Protein AF-E4WYV4-F1 (afdb_monomer)

InterPro domains:
  IPR000218 Large ribosomal subunit protein uL14 [PF00238] (76-173)
  IPR000218 Large ribosomal subunit protein uL14 [SM01374] (72-204)
  IPR036853 Large ribosomal subunit protein uL14 superfamily [G3DSA:2.40.150.20] (72-186)
  IPR036853 Large ribosomal subunit protein uL14 superfamily [SSF50193] (75-178)

Nearest PDB structures (foldseek):
  8qu1-assembly1_L  TM=8.998E-01  e=1.371E-09  Homo sapiens
  7nsj-assembly1_BO  TM=8.756E-01  e=1.286E-09  Sus scrofa
  4ce4-assembly1_O  TM=8.298E-01  e=3.808E-09  Sus scrofa domesticus
  8eaq-assembly1_C  TM=3.337E-01  e=7.024E-01  Rattus norvegicus

Sequence (204 aa):
MLRSVGAGAVRCSFPVRMMSTSPTATYYKLDNFGRPLNQIPEWIDEGVALPFPGAQTTIRSQKFKKQFRKNSVVRTSGLNIVDNSKYSANQQETEPRFVSSYRKQRRYNNGTVGDLVLVSVGAEFKRGLVIGMSKHHKTFRPYFDKNNVVLLNDDGSPAGTRILAPVPSWFKDPKEIKRIEAQGQICNMDVQMNKLIAITGTFI

Secondary structure (DSSP, 8-state):
---------------------------PPB-TTS-BSS--S--TTTT---SSTT----TTT---------SSB-TT-B-EE-B-SHHHHHTTTS--EEEEE--TT-SS--B-TT-EEEEEETTEEEEEEE---SS--STT----SS-EEEEE-TTSSBSSS-B-SPPPGGGG-HHHHHHHHHHHHHTT----HHHHHHTB----

Mean predicted aligned error: 15.55 Å

Radius of gyration: 32.83 Å; Cα contacts (8 Å, |Δi|>4): 314; chains: 1; bounding box: 48×117×71 Å

Structure (mmCIF, N/CA/C/O backbone):
data_AF-E4WYV4-F1
#
_entry.id   AF-E4WYV4-F1
#
loop_
_atom_site.group_PDB
_atom_site.id
_atom_site.type_symbol
_atom_site.label_atom_id
_atom_site.label_alt_id
_atom_site.label_comp_id
_atom_site.label_asym_id
_atom_site.label_entity_id
_atom_site.label_seq_id
_atom_site.pdbx_PDB_ins_code
_atom_site.Cartn_x
_atom_site.Cartn_y
_atom_site.Cartn_z
_atom_site.occupancy
_atom_site.B_iso_or_equiv
_atom_site.auth_seq_id
_atom_site.auth_comp_id
_atom_site.auth_asym_id
_atom_site.auth_atom_id
_atom_site.pdbx_PDB_model_num
ATOM 1 N N . MET A 1 1 ? 16.503 96.180 -43.434 1.00 37.88 1 MET A N 1
ATOM 2 C CA . MET A 1 1 ? 15.660 96.372 -44.635 1.00 37.88 1 MET A CA 1
ATOM 3 C C . MET A 1 1 ? 15.311 95.008 -45.204 1.00 37.88 1 MET A C 1
ATOM 5 O O . MET A 1 1 ? 16.202 94.181 -45.330 1.00 37.88 1 MET A O 1
ATOM 9 N N . LEU A 1 2 ? 14.024 94.772 -45.470 1.00 40.03 2 LEU A N 1
ATOM 10 C CA . LEU A 1 2 ? 13.500 93.557 -46.096 1.00 40.03 2 LEU A CA 1
ATOM 11 C C . LEU A 1 2 ? 14.149 93.276 -47.460 1.00 40.03 2 LEU A C 1
ATOM 13 O O . LEU A 1 2 ? 14.366 94.211 -48.228 1.00 40.03 2 LEU A O 1
ATOM 17 N N . ARG A 1 3 ? 14.265 91.987 -47.807 1.00 31.67 3 ARG A N 1
ATOM 18 C CA . ARG A 1 3 ? 13.676 91.424 -49.037 1.00 31.67 3 ARG A CA 1
ATOM 19 C C . ARG A 1 3 ? 13.573 89.899 -48.938 1.00 31.67 3 ARG A C 1
ATOM 21 O O . ARG A 1 3 ? 14.569 89.205 -48.792 1.00 31.67 3 ARG A O 1
ATOM 28 N N . SER A 1 4 ? 12.339 89.414 -49.030 1.00 39.62 4 SER A N 1
ATOM 29 C CA . SER A 1 4 ? 11.968 88.035 -49.339 1.00 39.62 4 SER A CA 1
ATOM 30 C C . SER A 1 4 ? 11.760 87.882 -50.846 1.00 39.62 4 SER A C 1
ATOM 32 O O . SER A 1 4 ? 11.038 88.699 -51.411 1.00 39.62 4 SER A O 1
ATOM 34 N N . VAL A 1 5 ? 12.294 86.819 -51.450 1.00 39.91 5 VAL A N 1
ATOM 35 C CA . VAL A 1 5 ? 11.784 86.070 -52.624 1.00 39.91 5 VAL A CA 1
ATOM 36 C C . VAL A 1 5 ? 12.610 84.768 -52.623 1.00 39.91 5 VAL A C 1
ATOM 38 O O . VAL A 1 5 ? 13.812 84.855 -52.425 1.00 39.91 5 VAL A O 1
ATOM 41 N N . GLY A 1 6 ? 12.158 83.529 -52.781 1.00 33.38 6 GLY A N 1
ATOM 42 C CA . GLY A 1 6 ? 10.881 82.909 -53.095 1.00 33.38 6 GLY A CA 1
ATOM 43 C C . GLY A 1 6 ? 11.186 81.485 -53.603 1.00 33.38 6 GLY A C 1
ATOM 44 O O . GLY A 1 6 ? 12.109 81.305 -54.384 1.00 33.38 6 GLY A O 1
ATOM 45 N N . ALA A 1 7 ? 10.422 80.508 -53.108 1.00 40.97 7 ALA A N 1
ATOM 46 C CA . ALA A 1 7 ? 10.073 79.204 -53.691 1.00 40.97 7 ALA A CA 1
ATOM 47 C C . ALA A 1 7 ? 11.145 78.310 -54.367 1.00 40.97 7 ALA A C 1
ATOM 49 O O . ALA A 1 7 ? 11.539 78.507 -55.511 1.00 40.97 7 ALA A O 1
ATOM 50 N N . GLY A 1 8 ? 11.426 77.176 -53.715 1.00 34.00 8 GLY A N 1
ATOM 51 C CA . GLY A 1 8 ? 11.942 75.954 -54.337 1.00 34.00 8 GLY A CA 1
ATOM 52 C C . GLY A 1 8 ? 11.541 74.742 -53.497 1.00 34.00 8 GLY A C 1
ATOM 53 O O . GLY A 1 8 ? 12.250 74.357 -52.574 1.00 34.00 8 GLY A O 1
ATOM 54 N N . ALA A 1 9 ? 10.354 74.191 -53.755 1.00 41.16 9 ALA A N 1
ATOM 55 C CA . ALA A 1 9 ? 9.804 73.052 -53.028 1.00 41.16 9 ALA A CA 1
ATOM 56 C C . ALA A 1 9 ? 10.594 71.767 -53.331 1.00 41.16 9 ALA A C 1
ATOM 58 O O . ALA A 1 9 ? 10.430 71.168 -54.393 1.00 41.16 9 ALA A O 1
ATOM 59 N N . VAL A 1 10 ? 11.408 71.301 -52.382 1.00 37.72 10 VAL A N 1
ATOM 60 C CA . VAL A 1 10 ? 11.972 69.948 -52.439 1.00 37.72 10 VAL A CA 1
ATOM 61 C C . VAL A 1 10 ? 10.895 68.982 -51.954 1.00 37.72 10 VAL A C 1
ATOM 63 O O . VAL A 1 10 ? 10.700 68.784 -50.757 1.00 37.72 10 VAL A O 1
ATOM 66 N N . ARG A 1 11 ? 10.146 68.399 -52.896 1.00 35.81 11 ARG A N 1
ATOM 67 C CA . ARG A 1 11 ? 9.315 67.224 -52.622 1.00 35.81 11 ARG A CA 1
ATOM 68 C C . ARG A 1 11 ? 10.245 66.043 -52.354 1.00 35.81 11 ARG A C 1
ATOM 70 O O . ARG A 1 11 ? 10.734 65.415 -53.287 1.00 35.81 11 ARG A O 1
ATOM 77 N N . CYS A 1 12 ? 10.472 65.717 -51.088 1.00 35.03 12 CYS A N 1
ATOM 78 C CA . CYS A 1 12 ? 10.982 64.409 -50.699 1.00 35.03 12 CYS A CA 1
ATOM 79 C C . CYS A 1 12 ? 9.859 63.385 -50.926 1.00 35.03 12 CYS A C 1
ATOM 81 O O . CYS A 1 12 ? 9.038 63.121 -50.052 1.00 35.03 12 CYS A O 1
ATOM 83 N N . SER A 1 13 ? 9.781 62.830 -52.136 1.00 38.38 13 SER A N 1
ATOM 84 C CA . SER A 1 13 ? 9.031 61.601 -52.374 1.00 38.38 13 SER A CA 1
ATOM 85 C C . SER A 1 13 ? 9.759 60.472 -51.650 1.00 38.38 13 SER A C 1
ATOM 87 O O . SER A 1 13 ? 10.820 60.043 -52.100 1.00 38.38 13 SER A O 1
ATOM 89 N N . PHE A 1 14 ? 9.224 60.009 -50.522 1.00 34.28 14 PHE A N 1
ATOM 90 C CA . PHE A 1 14 ? 9.657 58.747 -49.930 1.00 34.28 14 PHE A CA 1
ATOM 91 C C . PHE A 1 14 ? 9.328 57.623 -50.922 1.00 34.28 14 PHE A C 1
ATOM 93 O O . PHE A 1 14 ? 8.144 57.403 -51.193 1.00 34.28 14 PHE A O 1
ATOM 100 N N . PRO A 1 15 ? 10.313 56.900 -51.487 1.00 40.81 15 PRO A N 1
ATOM 101 C CA . PRO A 1 15 ? 9.996 55.666 -52.176 1.00 40.81 15 PRO A CA 1
ATOM 102 C C . PRO A 1 15 ? 9.506 54.669 -51.124 1.00 40.81 15 PRO A C 1
ATOM 104 O O . PRO A 1 15 ? 10.249 54.272 -50.226 1.00 40.81 15 PRO A O 1
ATOM 107 N N . VAL A 1 16 ? 8.240 54.268 -51.235 1.00 49.69 16 VAL A N 1
ATOM 108 C CA . VAL A 1 16 ? 7.717 53.075 -50.568 1.00 49.69 16 VAL A CA 1
ATOM 109 C C . VAL A 1 16 ? 8.540 51.898 -51.084 1.00 49.69 16 VAL A C 1
ATOM 111 O O . VAL A 1 16 ? 8.316 51.411 -52.190 1.00 49.69 16 VAL A O 1
ATOM 114 N N . ARG A 1 17 ? 9.536 51.460 -50.310 1.00 38.88 17 ARG A N 1
ATOM 115 C CA . ARG A 1 17 ? 10.208 50.186 -50.556 1.00 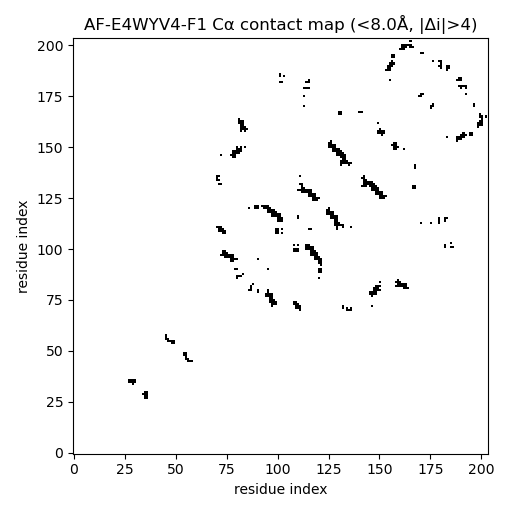38.88 17 ARG A CA 1
ATOM 116 C C . ARG A 1 17 ? 9.590 49.156 -49.625 1.00 38.88 17 ARG A C 1
ATOM 118 O O . ARG A 1 17 ? 9.723 49.242 -48.408 1.00 38.88 17 ARG A O 1
ATOM 125 N N . MET A 1 18 ? 8.860 48.245 -50.257 1.00 36.94 18 MET A N 1
ATOM 126 C CA . MET A 1 18 ? 8.221 47.062 -49.690 1.00 36.94 18 MET A CA 1
ATOM 127 C C . MET A 1 18 ? 9.094 46.402 -48.615 1.00 36.94 18 MET A C 1
ATOM 129 O O . MET A 1 18 ? 10.294 46.199 -48.812 1.00 36.94 18 MET A O 1
ATOM 133 N N . MET A 1 19 ? 8.480 46.058 -47.485 1.00 40.88 19 MET A N 1
ATOM 134 C CA . MET A 1 19 ? 9.118 45.238 -46.463 1.00 40.88 19 MET A CA 1
ATOM 135 C C . MET A 1 19 ? 9.388 43.812 -46.963 1.00 40.88 19 MET A C 1
ATOM 137 O O . MET A 1 19 ? 8.595 43.245 -47.706 1.00 40.88 19 MET A O 1
ATOM 141 N N . SER A 1 20 ? 10.449 43.232 -46.394 1.00 50.22 20 SER A N 1
ATOM 142 C CA . SER A 1 20 ? 10.696 41.797 -46.205 1.00 50.22 20 SER A CA 1
ATOM 143 C C . SER A 1 20 ? 11.115 40.960 -47.416 1.00 50.22 20 SER A C 1
ATOM 145 O O . SER A 1 20 ? 10.275 40.436 -48.135 1.00 50.22 20 SER A O 1
ATOM 147 N N . THR A 1 21 ? 12.411 40.635 -47.464 1.00 48.38 21 THR A N 1
ATOM 148 C CA . THR A 1 21 ? 12.881 39.271 -47.774 1.00 48.38 21 THR A CA 1
ATOM 149 C C . THR A 1 21 ? 14.173 38.979 -47.002 1.00 48.38 21 THR A C 1
ATOM 151 O O . THR A 1 21 ? 15.254 38.891 -47.582 1.00 48.38 21 THR A O 1
ATOM 154 N N . SER A 1 22 ? 14.105 38.844 -45.677 1.00 44.53 22 SER A N 1
ATOM 155 C CA . SER A 1 22 ? 15.084 37.974 -45.017 1.00 44.53 22 SER A CA 1
ATOM 156 C C . SER A 1 22 ? 14.656 36.540 -45.339 1.00 44.53 22 SER A C 1
ATOM 158 O O . SER A 1 22 ? 13.531 36.188 -44.975 1.00 44.53 22 SER A O 1
ATOM 160 N N . PRO A 1 23 ? 15.458 35.721 -46.042 1.00 43.06 23 PRO A N 1
ATOM 161 C CA . PRO A 1 23 ? 15.093 34.330 -46.249 1.00 43.06 23 PRO A CA 1
ATOM 162 C C . PRO A 1 23 ? 14.997 33.667 -44.876 1.00 43.06 23 PRO A C 1
ATOM 164 O O . PRO A 1 23 ? 15.921 33.755 -44.064 1.00 43.06 23 PRO A O 1
ATOM 167 N N . THR A 1 24 ? 13.850 33.060 -44.592 1.00 45.44 24 THR A N 1
ATOM 168 C CA . THR A 1 24 ? 13.628 32.254 -43.395 1.00 45.44 24 THR A CA 1
ATOM 169 C C . THR A 1 24 ? 14.723 31.192 -43.355 1.00 45.44 24 THR A C 1
ATOM 171 O O . THR A 1 24 ? 14.788 30.345 -44.242 1.00 45.44 24 THR A O 1
ATOM 174 N N . ALA A 1 25 ? 15.638 31.262 -42.386 1.00 42.31 25 ALA A N 1
ATOM 175 C CA . ALA A 1 25 ? 16.719 30.291 -42.275 1.00 42.31 25 ALA A CA 1
ATOM 176 C C . ALA A 1 25 ? 16.123 28.910 -41.956 1.00 42.31 25 ALA A C 1
ATOM 178 O O . ALA A 1 25 ? 15.753 28.621 -40.818 1.00 42.31 25 ALA A O 1
ATOM 179 N N . THR A 1 26 ? 15.999 28.060 -42.971 1.00 47.09 26 THR A N 1
ATOM 180 C CA . THR A 1 26 ? 15.565 26.670 -42.836 1.00 47.09 26 THR A CA 1
ATOM 181 C C . THR A 1 26 ? 16.714 25.847 -42.258 1.00 47.09 26 THR A C 1
ATOM 183 O O . THR A 1 26 ? 17.693 25.563 -42.945 1.00 47.09 26 THR A O 1
ATOM 186 N N . TYR A 1 27 ? 16.620 25.469 -40.982 1.00 44.56 27 TYR A N 1
ATOM 187 C CA . TYR A 1 27 ? 17.608 24.610 -40.326 1.00 44.56 27 TYR A CA 1
ATOM 188 C C . TYR A 1 27 ? 17.248 23.130 -40.509 1.00 44.56 27 TYR A C 1
ATOM 190 O O . TYR A 1 27 ? 16.421 22.586 -39.778 1.00 44.56 27 TYR A O 1
ATOM 198 N N . TYR A 1 28 ? 17.909 22.448 -41.443 1.00 49.94 28 TYR A N 1
ATOM 199 C CA . TYR A 1 28 ? 17.894 20.985 -41.526 1.00 49.94 28 TYR A CA 1
ATOM 200 C C . TYR A 1 28 ? 19.045 20.380 -40.706 1.00 49.94 28 TYR A C 1
ATOM 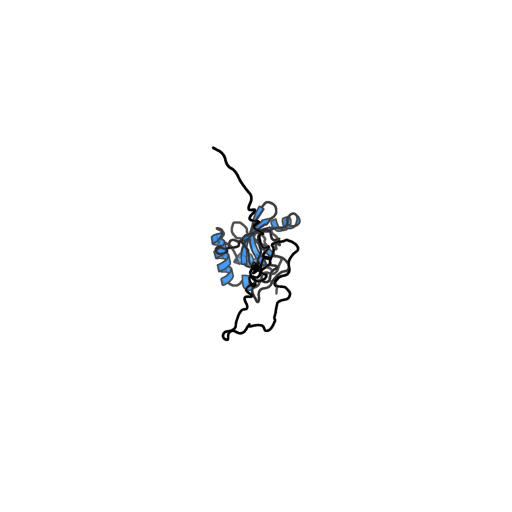202 O O . TYR A 1 28 ? 20.160 20.900 -40.678 1.00 49.94 28 TYR A O 1
ATOM 210 N N . LYS A 1 29 ? 18.794 19.246 -40.033 1.00 45.94 29 LYS A N 1
ATOM 211 C CA . LYS A 1 29 ? 19.881 18.419 -39.485 1.00 45.94 29 LYS A CA 1
ATOM 212 C C . LYS A 1 29 ? 20.594 17.728 -40.645 1.00 45.94 29 LYS A C 1
ATOM 214 O O . LYS A 1 29 ? 19.983 16.923 -41.349 1.00 45.94 29 LYS A O 1
ATOM 219 N N . LEU A 1 30 ? 21.868 18.057 -40.813 1.00 54.78 30 LEU A N 1
ATOM 220 C CA . LEU A 1 30 ? 22.761 17.431 -41.778 1.00 54.78 30 LEU A CA 1
ATOM 221 C C . LEU A 1 30 ? 23.369 16.154 -41.197 1.00 54.78 30 LEU A C 1
ATOM 223 O O . LEU A 1 30 ? 23.616 16.070 -39.992 1.00 54.78 30 LEU A O 1
ATOM 227 N N . ASP A 1 31 ? 23.592 15.161 -42.049 1.00 60.12 31 ASP A N 1
ATOM 228 C CA . ASP A 1 31 ? 24.479 14.045 -41.746 1.00 60.12 31 ASP A CA 1
ATOM 229 C C . ASP A 1 31 ? 25.955 14.491 -41.772 1.00 60.12 31 ASP A C 1
ATOM 231 O O . ASP A 1 31 ? 26.288 15.636 -42.094 1.00 60.12 31 ASP A O 1
ATOM 235 N N . ASN A 1 32 ? 26.866 13.571 -41.450 1.00 66.50 32 ASN A N 1
ATOM 236 C CA . ASN A 1 32 ? 28.308 13.844 -41.439 1.00 66.50 32 ASN A CA 1
ATOM 237 C C . ASN A 1 32 ? 28.887 14.165 -42.835 1.00 66.50 32 ASN A C 1
ATOM 239 O O . ASN A 1 32 ? 30.052 14.539 -42.933 1.00 66.50 32 ASN A O 1
ATOM 243 N N . PHE A 1 33 ? 28.093 14.028 -43.901 1.00 56.56 33 PHE A N 1
ATOM 244 C CA . PHE A 1 33 ? 28.453 14.345 -45.283 1.00 56.56 33 PHE A CA 1
ATOM 245 C C . PHE A 1 33 ? 27.750 15.609 -45.801 1.00 56.56 33 PHE A C 1
ATOM 247 O O . PHE A 1 33 ? 27.821 15.906 -46.993 1.00 56.56 33 PHE A O 1
ATOM 254 N N . GLY A 1 34 ? 27.080 16.367 -44.925 1.00 55.72 34 GLY A N 1
ATOM 255 C CA . GLY A 1 34 ? 26.426 17.623 -45.283 1.00 55.72 34 GLY A CA 1
ATOM 256 C C . GLY A 1 34 ? 25.119 17.454 -46.061 1.00 55.72 34 GLY A C 1
ATOM 257 O O . GLY A 1 34 ? 24.660 18.411 -46.680 1.00 55.72 34 GLY A O 1
ATOM 258 N N . ARG A 1 35 ? 24.496 16.270 -46.031 1.00 54.62 35 ARG A N 1
ATOM 259 C CA . ARG A 1 35 ? 23.208 15.985 -46.679 1.00 54.62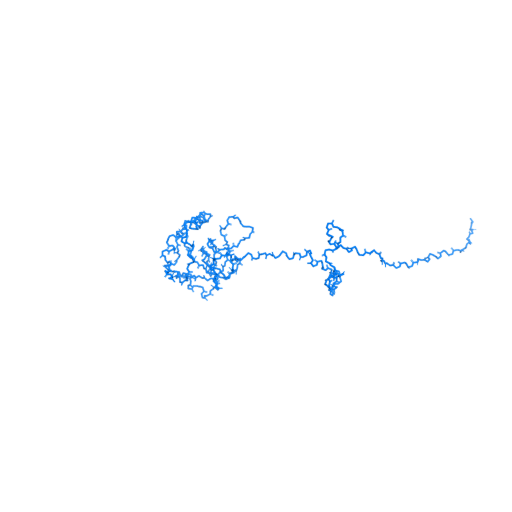 35 ARG A CA 1
ATOM 260 C C . ARG A 1 35 ? 22.074 16.026 -45.652 1.00 54.62 35 ARG A C 1
ATOM 262 O O . ARG A 1 35 ? 22.262 15.588 -44.516 1.00 54.62 35 ARG A O 1
ATOM 269 N N . PRO A 1 36 ? 20.886 16.540 -46.004 1.00 55.56 36 PRO A N 1
ATOM 270 C CA . PRO A 1 36 ? 19.740 16.505 -45.104 1.00 55.56 36 PRO A CA 1
ATOM 271 C C . PRO A 1 36 ? 19.323 15.049 -44.853 1.00 55.56 36 PRO A C 1
ATOM 273 O O . PRO A 1 36 ? 19.104 14.285 -45.791 1.00 55.56 36 PRO A O 1
ATOM 276 N N . LEU A 1 37 ? 19.212 14.666 -43.578 1.00 52.25 37 LEU A N 1
ATOM 277 C CA . LEU A 1 37 ? 19.023 13.270 -43.150 1.00 52.25 37 LEU A CA 1
ATOM 278 C C . LEU A 1 37 ? 17.711 12.627 -43.642 1.00 52.25 37 LEU A C 1
ATOM 280 O O . LEU A 1 37 ? 17.601 11.404 -43.676 1.00 52.25 37 LEU A O 1
ATOM 284 N N . ASN A 1 38 ? 16.728 13.433 -44.052 1.00 50.31 38 ASN A N 1
ATOM 285 C CA . ASN A 1 38 ? 15.427 12.966 -44.515 1.00 50.31 38 ASN A CA 1
ATOM 286 C C . ASN A 1 38 ? 15.106 13.684 -45.835 1.00 50.31 38 ASN A C 1
ATOM 288 O O . ASN A 1 38 ? 14.913 14.896 -45.827 1.00 50.31 38 ASN A O 1
ATOM 292 N N . GLN A 1 39 ? 15.039 12.956 -46.952 1.00 48.75 39 GLN A N 1
ATOM 293 C CA . GLN A 1 39 ? 14.766 13.467 -48.310 1.00 48.75 39 GLN A CA 1
ATOM 294 C C . GLN A 1 39 ? 13.304 13.949 -48.509 1.00 48.75 39 GLN A C 1
ATOM 296 O O . GLN A 1 39 ? 12.684 13.665 -49.528 1.00 48.75 39 GLN A O 1
ATOM 301 N N . ILE A 1 40 ? 12.719 14.632 -47.523 1.00 44.28 40 ILE A N 1
ATOM 302 C CA . ILE A 1 40 ? 11.344 15.149 -47.539 1.00 44.28 40 ILE A CA 1
ATOM 303 C C . ILE A 1 40 ? 11.438 16.684 -47.497 1.00 44.28 40 ILE A C 1
ATOM 305 O O . ILE A 1 40 ? 12.052 17.191 -46.555 1.00 44.28 40 ILE A O 1
ATOM 309 N N . PRO A 1 41 ? 10.879 17.432 -48.471 1.00 44.94 41 PRO A N 1
ATOM 310 C CA . PRO A 1 41 ? 11.123 18.874 -48.580 1.00 44.94 41 PRO A CA 1
ATOM 311 C C . PRO A 1 41 ? 10.495 19.725 -47.470 1.00 44.94 41 PRO A C 1
ATOM 313 O O . PRO A 1 41 ? 10.998 20.802 -47.192 1.00 44.94 41 PRO A O 1
ATOM 316 N N . GLU A 1 42 ? 9.438 19.266 -46.807 1.00 48.19 42 GLU A N 1
ATOM 317 C CA . GLU A 1 42 ? 8.791 19.993 -45.713 1.00 48.19 42 GLU A CA 1
ATOM 318 C C . GLU A 1 42 ? 7.910 19.013 -44.934 1.00 48.19 42 GLU A C 1
ATOM 320 O O . GLU A 1 42 ? 7.295 18.114 -45.512 1.00 48.19 42 GLU A O 1
ATOM 325 N N . TRP A 1 43 ? 7.850 19.158 -43.613 1.00 42.59 43 TRP A N 1
ATOM 326 C CA . TRP A 1 43 ? 6.775 18.541 -42.842 1.00 42.59 43 TRP A CA 1
ATOM 327 C C . TRP A 1 43 ? 5.537 19.417 -43.038 1.00 42.59 43 TRP A C 1
ATOM 329 O O . TRP A 1 43 ? 5.617 20.616 -42.788 1.00 42.59 43 TRP A O 1
ATOM 339 N N . ILE A 1 44 ? 4.406 18.826 -43.434 1.00 47.28 44 ILE A N 1
ATOM 340 C CA . ILE A 1 44 ? 3.123 19.517 -43.696 1.00 47.28 44 ILE A CA 1
ATOM 341 C C . ILE A 1 44 ? 2.645 20.366 -42.490 1.00 47.28 44 ILE A C 1
ATOM 343 O O . ILE A 1 44 ? 1.816 21.258 -42.644 1.00 47.28 44 ILE A O 1
ATOM 347 N N . ASP A 1 45 ? 3.231 20.163 -41.307 1.00 46.00 45 ASP A N 1
ATOM 348 C CA . ASP A 1 45 ? 2.798 20.782 -40.055 1.00 46.00 45 ASP A CA 1
ATOM 349 C C . ASP A 1 45 ? 3.783 21.818 -39.465 1.00 46.00 45 ASP A C 1
ATOM 351 O O . ASP A 1 45 ? 3.491 22.429 -38.433 1.00 46.00 45 ASP A O 1
ATOM 355 N N . GLU A 1 46 ? 4.952 22.062 -40.073 1.00 44.12 46 GLU A N 1
ATOM 356 C CA . GLU A 1 46 ? 5.904 23.078 -39.586 1.00 44.12 46 GLU A CA 1
ATOM 357 C C . GLU A 1 46 ? 5.575 24.460 -40.190 1.00 44.12 46 GLU A C 1
ATOM 359 O O . GLU A 1 46 ? 6.195 24.899 -41.148 1.00 44.12 46 GLU A O 1
ATOM 364 N N . GLY A 1 47 ? 4.578 25.157 -39.625 1.00 49.59 47 GLY A N 1
ATOM 365 C CA . GLY A 1 47 ? 4.202 26.516 -40.059 1.00 49.59 4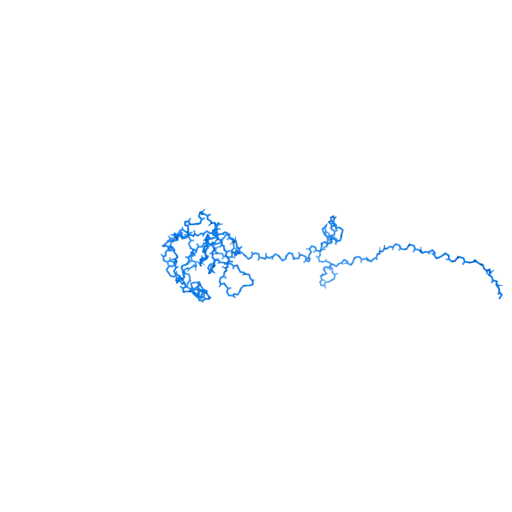7 GLY A CA 1
ATOM 366 C C . GLY A 1 47 ? 2.704 26.827 -40.102 1.00 49.59 47 GLY A C 1
ATOM 367 O O . GLY A 1 47 ? 2.328 27.907 -40.553 1.00 49.59 47 GLY A O 1
ATOM 368 N N . VAL A 1 48 ? 1.838 25.925 -39.629 1.00 47.00 48 VAL A N 1
ATOM 369 C CA . VAL A 1 48 ? 0.388 26.170 -39.597 1.00 47.00 48 VAL A CA 1
ATOM 370 C C . VAL A 1 48 ? 0.082 27.364 -38.688 1.00 47.00 48 VAL A C 1
ATOM 372 O O . VAL A 1 48 ? 0.253 27.302 -37.469 1.00 47.00 48 VAL A O 1
ATOM 375 N N . ALA A 1 49 ? -0.372 28.465 -39.289 1.00 45.69 49 ALA A N 1
ATOM 376 C CA . ALA A 1 49 ? -0.861 29.627 -38.565 1.00 45.69 49 ALA A CA 1
ATOM 377 C C . ALA A 1 49 ? -2.157 29.248 -37.837 1.00 45.69 49 ALA A C 1
ATOM 379 O O . ALA A 1 49 ? -3.212 29.082 -38.446 1.00 45.69 49 ALA A O 1
ATOM 380 N N . LEU A 1 50 ? -2.080 29.094 -36.517 1.00 50.06 50 LEU A N 1
ATOM 381 C CA . LEU A 1 50 ? -3.274 29.047 -35.681 1.00 50.06 50 LEU A CA 1
ATOM 382 C C . LEU A 1 50 ? -3.955 30.430 -35.729 1.00 50.06 50 LEU A C 1
ATOM 384 O O . LEU A 1 50 ? -3.262 31.432 -35.903 1.00 50.06 50 LEU A O 1
ATOM 388 N N . PRO A 1 51 ? -5.286 30.529 -35.553 1.00 49.12 51 PRO A N 1
ATOM 389 C CA . PRO A 1 51 ? -6.061 31.764 -35.765 1.00 49.12 51 PRO A CA 1
ATOM 390 C C . PRO A 1 51 ? -5.729 32.927 -34.804 1.00 49.12 51 PRO A C 1
ATOM 392 O O . PRO A 1 51 ? -6.414 33.946 -34.803 1.00 49.12 51 PRO A O 1
ATOM 395 N N . PHE A 1 52 ? -4.676 32.800 -33.994 1.00 45.28 52 PHE A N 1
ATOM 396 C CA . PHE A 1 52 ? -4.166 33.845 -33.121 1.00 45.28 52 PHE A CA 1
ATOM 397 C C . PHE A 1 52 ? -2.886 34.450 -33.724 1.00 45.28 52 PHE A C 1
ATOM 399 O O . PHE A 1 52 ? -1.869 33.754 -33.829 1.00 45.28 52 PHE A O 1
ATOM 406 N N . PRO A 1 53 ? -2.893 35.738 -34.112 1.00 41.75 53 PRO A N 1
ATOM 407 C CA . PRO A 1 53 ? -1.726 36.384 -34.701 1.00 41.75 53 PRO 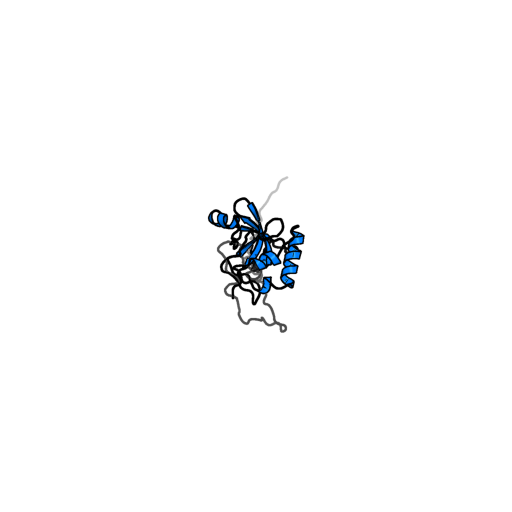A CA 1
ATOM 408 C C . PRO A 1 53 ? -0.565 36.408 -33.694 1.00 41.75 53 PRO A C 1
ATOM 410 O O . PRO A 1 53 ? -0.690 36.945 -32.597 1.00 41.75 53 PRO A O 1
ATOM 413 N N . GLY A 1 54 ? 0.563 35.796 -34.069 1.00 52.69 54 GLY A N 1
ATOM 414 C CA . GLY A 1 54 ? 1.792 35.733 -33.263 1.00 52.69 54 GLY A CA 1
ATOM 415 C C . GLY A 1 54 ? 2.116 34.366 -32.646 1.00 52.69 54 GLY A C 1
ATOM 416 O O . GLY A 1 54 ? 3.208 34.192 -32.108 1.00 52.69 54 GLY A O 1
ATOM 417 N N . ALA A 1 55 ? 1.230 33.372 -32.751 1.00 45.91 55 ALA A N 1
ATOM 418 C CA . ALA A 1 55 ? 1.509 32.016 -32.280 1.00 45.91 55 ALA A CA 1
ATOM 419 C C . ALA A 1 55 ? 2.116 31.152 -33.402 1.00 45.91 55 ALA A C 1
ATOM 421 O O . ALA A 1 55 ? 1.396 30.515 -34.165 1.00 45.91 55 ALA A O 1
ATOM 422 N N . GLN A 1 56 ? 3.448 31.102 -33.491 1.00 49.47 56 GLN A N 1
ATOM 423 C CA . GLN A 1 56 ? 4.148 30.052 -34.242 1.00 49.47 56 GLN A CA 1
ATOM 424 C C . GLN A 1 56 ? 4.524 28.926 -33.275 1.00 49.47 56 GLN A C 1
ATOM 426 O O . GLN A 1 56 ? 5.313 29.131 -32.351 1.00 49.47 56 GLN A O 1
ATOM 431 N N . THR A 1 57 ? 3.974 27.722 -33.444 1.00 48.19 57 THR A N 1
ATOM 432 C CA . THR A 1 57 ? 4.426 26.581 -32.640 1.00 48.19 57 THR A CA 1
ATOM 433 C C . THR A 1 57 ? 5.709 26.013 -33.230 1.00 48.19 57 THR A C 1
ATOM 435 O O . THR A 1 57 ? 5.685 25.392 -34.288 1.00 48.19 57 THR A O 1
ATOM 438 N N . THR A 1 58 ? 6.830 26.110 -32.512 1.00 47.03 58 THR A N 1
ATOM 439 C CA . THR A 1 58 ? 7.938 25.169 -32.723 1.00 47.03 58 THR A CA 1
ATOM 440 C C . THR A 1 58 ? 7.517 23.841 -32.093 1.00 47.03 58 THR A C 1
ATOM 442 O O . THR A 1 58 ? 7.787 23.575 -30.920 1.00 47.03 58 THR A O 1
ATOM 445 N N . ILE A 1 59 ? 6.820 22.996 -32.858 1.00 53.94 59 ILE A N 1
ATOM 446 C CA . ILE A 1 59 ? 6.310 21.684 -32.409 1.00 53.94 59 ILE A CA 1
ATOM 447 C C . ILE A 1 59 ? 7.442 20.819 -31.802 1.00 53.94 59 ILE A C 1
ATOM 449 O O . ILE A 1 59 ? 7.206 19.978 -30.940 1.00 53.94 59 ILE A O 1
ATOM 453 N N . ARG A 1 60 ? 8.711 21.096 -32.148 1.00 46.97 60 ARG A N 1
ATOM 454 C CA . ARG A 1 60 ? 9.902 20.423 -31.599 1.00 46.97 60 ARG A CA 1
ATOM 455 C C . ARG A 1 60 ? 10.440 20.970 -30.264 1.00 46.97 60 ARG A C 1
ATOM 457 O O . ARG A 1 60 ? 11.149 20.234 -29.576 1.00 46.97 60 ARG A O 1
ATOM 464 N N . SER A 1 61 ? 10.155 22.217 -29.868 1.00 46.84 61 SER A N 1
ATOM 465 C CA . SER A 1 61 ? 10.672 22.793 -28.602 1.00 46.84 61 SER A CA 1
ATOM 466 C C . SER A 1 61 ? 9.704 22.612 -27.437 1.00 46.84 61 SER A C 1
ATOM 468 O O . SER A 1 61 ? 10.136 22.441 -26.293 1.00 46.84 61 SER A O 1
ATOM 470 N N . GLN A 1 62 ? 8.416 22.442 -27.742 1.00 48.16 62 GLN A N 1
ATOM 471 C CA . GLN A 1 62 ? 7.555 21.624 -26.912 1.00 48.16 62 GLN A CA 1
ATOM 472 C C . GLN A 1 62 ? 7.939 20.156 -27.131 1.00 48.16 62 GLN A C 1
ATOM 474 O O . GLN A 1 62 ? 7.142 19.313 -27.530 1.00 48.16 62 GLN A O 1
ATOM 479 N N . LYS A 1 63 ? 9.126 19.784 -26.623 1.00 46.00 63 LYS A N 1
ATOM 480 C CA . LYS A 1 63 ? 9.091 18.677 -25.678 1.00 46.00 63 LYS A CA 1
ATOM 481 C C . LYS A 1 63 ? 8.007 19.111 -24.701 1.00 46.00 63 LYS A C 1
ATOM 483 O O . LYS A 1 63 ? 8.292 19.814 -23.733 1.00 46.00 63 LYS A O 1
ATOM 488 N N . PHE A 1 64 ? 6.765 18.666 -24.925 1.00 45.34 64 PHE A N 1
ATOM 489 C CA . PHE A 1 64 ? 6.000 18.138 -23.825 1.00 45.34 64 PHE A CA 1
ATOM 490 C C . PHE A 1 64 ? 7.070 17.355 -23.089 1.00 45.34 64 PHE A C 1
ATOM 492 O O . PHE A 1 64 ? 7.516 16.293 -23.535 1.00 45.34 64 PHE A O 1
ATOM 499 N N . LYS A 1 65 ? 7.596 17.931 -22.000 1.00 44.56 65 LYS A N 1
ATOM 500 C CA . LYS A 1 65 ? 8.054 17.110 -20.913 1.00 44.56 65 LYS A CA 1
ATOM 501 C C . LYS A 1 65 ? 6.779 16.327 -20.722 1.00 44.56 65 LYS A C 1
ATOM 503 O O . LYS A 1 65 ? 5.834 16.856 -20.142 1.00 44.56 65 LYS A O 1
ATOM 508 N N . LYS A 1 66 ? 6.693 15.134 -21.335 1.00 44.56 66 LYS A N 1
ATOM 509 C CA . LYS A 1 66 ? 5.915 14.041 -20.810 1.00 44.56 66 LYS A CA 1
ATOM 510 C C . LYS A 1 66 ? 6.425 14.104 -19.395 1.00 44.56 66 LYS A C 1
ATOM 512 O O . LYS A 1 66 ? 7.551 13.688 -19.120 1.00 44.56 66 LYS A O 1
ATOM 517 N N . GLN A 1 67 ? 5.713 14.838 -18.538 1.00 46.38 67 GLN A N 1
ATOM 518 C CA . GLN A 1 67 ? 5.838 14.684 -17.123 1.00 46.38 67 GLN A CA 1
ATOM 519 C C . GLN A 1 67 ? 5.486 13.227 -17.086 1.00 46.38 67 GLN A C 1
ATOM 521 O O . GLN A 1 67 ? 4.335 12.878 -17.343 1.00 46.38 67 GLN A O 1
ATOM 526 N N . PHE A 1 68 ? 6.522 12.390 -17.054 1.00 45.34 68 PHE A N 1
ATOM 527 C CA . PHE A 1 68 ? 6.384 10.965 -16.977 1.00 45.34 68 PHE A CA 1
ATOM 528 C C . PHE A 1 68 ? 5.635 10.903 -15.669 1.00 45.34 68 PHE A C 1
ATOM 530 O O . PHE A 1 68 ? 6.234 11.136 -14.613 1.00 45.34 68 PHE A O 1
ATOM 537 N N . ARG A 1 69 ? 4.299 10.850 -15.734 1.00 52.34 69 ARG A N 1
ATOM 538 C CA . ARG A 1 69 ? 3.469 10.705 -14.563 1.00 52.34 69 ARG A CA 1
ATOM 539 C C . ARG A 1 69 ? 3.903 9.330 -14.166 1.00 52.34 69 ARG A C 1
ATOM 541 O O . ARG A 1 69 ? 3.474 8.361 -14.777 1.00 52.34 69 ARG A O 1
ATOM 548 N N . LYS A 1 70 ? 4.921 9.286 -13.297 1.00 61.09 70 LYS A N 1
ATOM 549 C CA . LYS A 1 70 ? 5.576 8.054 -12.898 1.00 61.09 70 LYS A CA 1
ATOM 550 C C . LYS A 1 70 ? 4.421 7.145 -12.556 1.00 61.09 70 LYS A C 1
ATOM 552 O O . LYS A 1 70 ? 3.470 7.622 -11.928 1.00 61.09 70 LYS A O 1
ATOM 557 N N . ASN A 1 71 ? 4.449 5.919 -13.044 1.00 82.12 71 ASN A N 1
ATOM 558 C CA . ASN A 1 71 ? 3.378 4.978 -12.794 1.00 82.12 71 ASN A CA 1
ATOM 559 C C . ASN A 1 71 ? 3.353 4.718 -11.280 1.00 82.12 71 ASN A C 1
ATOM 561 O O . ASN A 1 71 ? 4.176 3.991 -10.731 1.00 82.12 71 ASN A O 1
ATOM 565 N N . SER A 1 72 ? 2.558 5.542 -10.603 1.00 89.06 72 SER A N 1
ATOM 566 C CA . SER A 1 72 ? 2.632 5.862 -9.184 1.00 89.06 72 SER A CA 1
ATOM 567 C C . SER A 1 72 ? 1.331 6.536 -8.760 1.00 89.06 72 SER A C 1
ATOM 569 O O . SER A 1 72 ? 0.628 7.168 -9.569 1.00 89.06 72 SER A O 1
ATOM 571 N N . VAL A 1 73 ? 1.042 6.380 -7.477 1.00 92.31 73 VAL A N 1
ATOM 572 C CA . VAL A 1 73 ? -0.061 7.001 -6.754 1.00 92.31 73 VAL A CA 1
ATOM 573 C C . VAL A 1 73 ? 0.329 8.449 -6.455 1.00 92.31 73 VAL A C 1
ATOM 575 O O . VAL A 1 73 ? 1.455 8.725 -6.038 1.00 92.31 73 VAL A O 1
ATOM 578 N N . VAL A 1 74 ? -0.571 9.389 -6.734 1.00 92.19 74 VAL A N 1
ATOM 579 C CA . VAL A 1 74 ? -0.312 10.838 -6.650 1.00 92.19 74 VAL A CA 1
ATOM 580 C C . VAL A 1 74 ? -1.238 11.494 -5.633 1.00 92.19 74 VAL A C 1
ATOM 582 O O . VAL A 1 74 ? -2.251 10.907 -5.253 1.00 92.19 74 VAL A O 1
ATOM 585 N N . ARG A 1 75 ? -0.913 12.725 -5.217 1.00 92.19 75 ARG A N 1
ATOM 586 C CA . ARG A 1 75 ? -1.770 13.542 -4.340 1.00 92.19 75 ARG A CA 1
ATOM 587 C C . ARG A 1 75 ? -3.224 13.530 -4.822 1.00 92.19 75 ARG A C 1
ATOM 589 O O . ARG A 1 75 ? -3.456 13.578 -6.027 1.00 92.19 75 ARG A O 1
ATOM 596 N N . THR A 1 76 ? -4.147 13.401 -3.869 1.00 93.19 76 THR A N 1
ATOM 597 C CA . THR A 1 76 ? -5.609 13.321 -4.033 1.00 93.19 76 THR A CA 1
ATOM 598 C C . THR A 1 76 ? -6.137 12.154 -4.865 1.00 93.19 76 THR A C 1
ATOM 600 O O . THR A 1 76 ? -7.325 12.141 -5.171 1.00 93.19 76 THR A O 1
ATOM 603 N N . SER A 1 77 ? -5.307 11.173 -5.237 1.00 94.69 77 SER A N 1
ATOM 604 C CA . SER A 1 77 ? -5.823 9.972 -5.903 1.00 94.69 77 SER A CA 1
ATOM 605 C C . SER A 1 77 ? -6.649 9.117 -4.942 1.00 94.69 77 SER A C 1
ATOM 607 O O . SER A 1 77 ? -6.282 8.973 -3.773 1.00 94.69 77 SER A O 1
ATOM 609 N N . GLY A 1 78 ? -7.751 8.571 -5.460 1.00 95.75 78 GLY A N 1
ATOM 610 C CA . GLY A 1 78 ? -8.605 7.625 -4.754 1.00 95.75 78 GLY A CA 1
ATOM 611 C C . GLY A 1 78 ? -7.858 6.339 -4.420 1.00 95.75 78 GLY A C 1
ATOM 612 O O . GLY A 1 78 ? -7.073 5.814 -5.228 1.00 95.75 78 GLY A O 1
ATOM 613 N N . LEU A 1 79 ? -8.083 5.864 -3.203 1.00 96.81 79 LEU A N 1
ATOM 614 C CA . LEU A 1 79 ? -7.529 4.637 -2.655 1.00 96.81 79 LEU A CA 1
ATOM 615 C C . LEU A 1 79 ? -8.662 3.669 -2.309 1.00 96.81 79 LEU A C 1
ATOM 617 O O . LEU A 1 79 ? -9.824 4.041 -2.200 1.00 96.81 79 LEU A O 1
ATOM 621 N N . ASN A 1 80 ? -8.302 2.408 -2.140 1.00 96.62 80 ASN A N 1
ATOM 622 C CA . ASN A 1 80 ? -9.179 1.361 -1.652 1.00 96.62 80 ASN A CA 1
ATOM 623 C C . ASN A 1 80 ? -8.522 0.747 -0.417 1.00 96.62 80 ASN A C 1
ATOM 625 O O . ASN A 1 80 ? -7.414 0.211 -0.513 1.00 96.62 80 ASN A O 1
ATOM 629 N N . ILE A 1 81 ? -9.174 0.862 0.734 1.00 96.69 81 ILE A N 1
ATOM 630 C CA . ILE A 1 81 ? -8.732 0.243 1.979 1.00 96.69 81 ILE A CA 1
ATOM 631 C C . ILE A 1 81 ? -9.150 -1.222 1.926 1.00 96.69 81 ILE A C 1
ATOM 633 O O . ILE A 1 81 ? -10.312 -1.553 1.715 1.00 96.69 81 ILE A O 1
ATOM 637 N N . VAL A 1 82 ? -8.168 -2.104 2.064 1.00 95.38 82 VAL A N 1
ATOM 638 C CA . VAL A 1 82 ? -8.341 -3.549 1.860 1.00 95.38 82 VAL A CA 1
ATOM 639 C C . VAL A 1 82 ? -8.412 -4.326 3.180 1.00 95.38 82 VAL A C 1
ATOM 641 O O . VAL A 1 82 ? -8.676 -5.529 3.195 1.00 95.38 82 VAL A O 1
ATOM 644 N N . ASP A 1 83 ? -8.181 -3.657 4.302 1.00 94.25 83 ASP A N 1
ATOM 645 C CA . ASP A 1 83 ? -8.309 -4.266 5.618 1.00 94.25 83 ASP A CA 1
ATOM 646 C C . ASP A 1 83 ? -9.750 -4.206 6.156 1.00 94.25 83 ASP A C 1
ATOM 648 O O . ASP A 1 83 ? -10.602 -3.441 5.701 1.00 94.25 83 ASP A O 1
ATOM 652 N N . ASN A 1 84 ? -10.034 -5.031 7.158 1.00 94.25 84 ASN A N 1
ATOM 653 C CA . ASN A 1 84 ? -11.288 -5.001 7.913 1.00 94.25 84 ASN A CA 1
ATOM 654 C C . ASN A 1 84 ? -11.219 -4.066 9.141 1.00 94.25 84 ASN A C 1
ATOM 656 O O . ASN A 1 84 ? -11.816 -4.359 10.177 1.00 94.25 84 ASN A O 1
ATOM 660 N N . SER A 1 85 ? -10.438 -2.983 9.068 1.00 93.62 85 SER A N 1
ATOM 661 C CA . SER A 1 85 ? -10.336 -2.009 10.161 1.00 93.62 85 SER A CA 1
ATOM 662 C C . SER A 1 85 ? -11.611 -1.164 10.295 1.00 93.62 85 SER A C 1
ATOM 664 O O . SER A 1 85 ? -12.418 -1.083 9.372 1.00 93.62 85 SER A O 1
ATOM 666 N N . LYS A 1 86 ? -11.778 -0.441 11.414 1.00 92.50 86 LYS A N 1
ATOM 667 C CA . LYS A 1 86 ? -12.916 0.490 11.578 1.00 92.50 86 LYS A CA 1
ATOM 668 C C . LYS A 1 86 ? -13.006 1.536 10.453 1.00 92.50 86 LYS A C 1
ATOM 670 O O . LYS A 1 86 ? -14.082 2.029 10.145 1.00 92.50 86 LYS A O 1
ATOM 675 N N . TYR A 1 87 ? -11.870 1.882 9.846 1.00 91.88 87 TYR A N 1
ATOM 676 C CA . TYR A 1 87 ? -11.780 2.913 8.815 1.00 91.88 87 TYR A CA 1
ATOM 677 C C . TYR A 1 87 ? -12.279 2.433 7.452 1.00 91.88 87 TYR A C 1
ATOM 679 O O . TYR A 1 87 ? -12.661 3.261 6.628 1.00 91.88 87 TYR A O 1
ATOM 687 N N . SER A 1 88 ? -12.294 1.120 7.200 1.00 90.56 88 SER A N 1
ATOM 688 C CA . SER A 1 88 ? -12.814 0.589 5.939 1.00 90.56 88 SER A CA 1
ATOM 689 C C . SER A 1 88 ? -14.341 0.654 5.866 1.00 90.56 88 SER A C 1
ATOM 691 O O . SER A 1 88 ? -14.882 0.780 4.773 1.00 90.56 88 SER A O 1
ATOM 693 N N . ALA A 1 89 ? -15.044 0.698 7.005 1.00 87.38 89 ALA A N 1
ATOM 694 C CA . ALA A 1 89 ? -16.471 1.029 7.038 1.00 87.38 89 ALA A CA 1
ATOM 695 C C . ALA A 1 89 ? -16.727 2.472 6.554 1.00 87.38 89 ALA A C 1
ATOM 697 O O . ALA A 1 89 ? -17.589 2.701 5.706 1.00 87.38 89 ALA A O 1
ATOM 698 N N . ASN A 1 90 ? -15.900 3.424 7.004 1.00 85.44 90 ASN A N 1
ATOM 699 C CA . ASN A 1 90 ? -16.009 4.845 6.642 1.00 85.44 90 ASN A CA 1
ATOM 700 C C . ASN A 1 90 ? -15.706 5.125 5.160 1.00 85.44 90 ASN A C 1
ATOM 702 O O . ASN A 1 90 ? -16.070 6.182 4.646 1.00 85.44 90 ASN A O 1
ATOM 706 N N . GLN A 1 91 ? -15.058 4.192 4.453 1.00 87.00 91 GLN A N 1
ATOM 707 C CA . GLN A 1 91 ? -14.800 4.316 3.015 1.00 87.00 91 GLN A CA 1
ATOM 708 C C . GLN A 1 91 ? -16.094 4.454 2.196 1.00 87.00 91 GLN A C 1
ATOM 710 O O . GLN A 1 91 ? -16.063 5.057 1.125 1.00 87.00 91 GLN A O 1
ATOM 715 N N . GLN A 1 92 ? -17.212 3.900 2.680 1.00 83.12 92 GLN A N 1
ATOM 716 C CA . GLN A 1 92 ? -18.513 4.035 2.016 1.00 83.12 92 GLN A CA 1
ATOM 717 C C . GLN A 1 92 ? -19.040 5.473 2.075 1.00 83.12 92 GLN A C 1
ATOM 719 O O . GLN A 1 92 ? -19.676 5.933 1.132 1.00 83.12 92 GLN A O 1
ATOM 724 N N . GLU A 1 93 ? -18.755 6.191 3.162 1.00 87.31 93 GLU A N 1
ATOM 725 C CA . GLU A 1 93 ? -19.202 7.572 3.353 1.00 87.31 93 GLU A CA 1
ATOM 726 C C . GLU A 1 93 ? -18.291 8.566 2.635 1.00 87.31 93 GLU A C 1
ATOM 728 O O . GLU A 1 93 ? -18.753 9.512 2.003 1.00 87.31 93 GLU A O 1
ATOM 733 N N . THR A 1 94 ? -16.974 8.379 2.744 1.00 89.31 94 THR A N 1
ATOM 734 C CA . THR A 1 94 ? -15.983 9.266 2.131 1.00 89.31 94 THR A CA 1
ATOM 735 C C . THR A 1 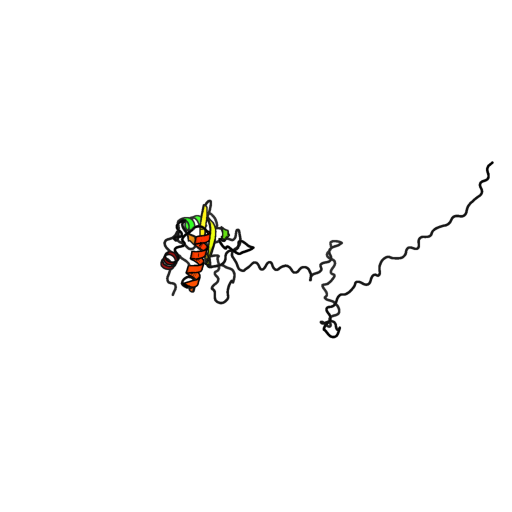94 ? -14.867 8.459 1.491 1.00 89.31 94 THR A C 1
ATOM 737 O O . THR A 1 94 ? -14.189 7.670 2.149 1.00 89.31 94 THR A O 1
ATOM 740 N N . GLU A 1 95 ? -14.612 8.725 0.210 1.00 92.94 95 GLU A N 1
ATOM 741 C CA . GLU A 1 95 ? -13.534 8.072 -0.525 1.00 92.94 95 GLU A CA 1
ATOM 742 C C . GLU A 1 95 ? -12.165 8.398 0.107 1.00 92.94 95 GLU A C 1
ATOM 744 O O . GLU A 1 95 ? -11.805 9.577 0.232 1.00 92.94 95 GLU A O 1
ATOM 749 N N . PRO A 1 96 ? -11.362 7.388 0.482 1.00 97.00 96 PRO A N 1
ATOM 750 C CA . PRO A 1 96 ? -10.055 7.617 1.062 1.00 97.00 96 PRO A CA 1
ATOM 751 C C . PRO A 1 96 ? -9.090 8.123 -0.009 1.00 97.00 96 PRO A C 1
ATOM 753 O O . PRO A 1 96 ? -9.043 7.619 -1.134 1.00 97.00 96 PRO A O 1
ATOM 756 N N . ARG A 1 97 ? -8.287 9.130 0.339 1.00 96.75 97 ARG A N 1
ATOM 757 C CA . ARG A 1 97 ? -7.394 9.801 -0.616 1.00 96.75 97 ARG A CA 1
ATOM 758 C C . ARG A 1 97 ? -5.944 9.752 -0.183 1.00 96.75 97 ARG A C 1
ATOM 760 O O . ARG A 1 97 ? -5.603 9.884 0.990 1.00 96.75 97 ARG A O 1
ATOM 767 N N . PHE A 1 98 ? -5.063 9.614 -1.167 1.00 97.06 98 PHE A N 1
ATOM 768 C CA . PHE A 1 98 ? -3.626 9.725 -0.959 1.00 97.06 98 PHE A CA 1
ATOM 769 C C . PHE A 1 98 ? -3.230 11.185 -0.680 1.00 97.06 98 PHE A C 1
ATOM 771 O O . PHE A 1 98 ? -3.553 12.091 -1.455 1.00 97.06 98 PHE A O 1
ATOM 778 N N . VAL A 1 99 ? -2.454 11.416 0.380 1.00 95.56 99 VAL A N 1
ATOM 779 C CA . VAL A 1 99 ? -1.977 12.755 0.769 1.00 95.56 99 VAL A CA 1
ATOM 780 C C . VAL A 1 99 ? -0.493 12.927 0.461 1.00 95.56 99 VAL A C 1
ATOM 782 O O . VAL A 1 99 ? -0.089 13.909 -0.175 1.00 95.56 99 VAL A O 1
ATOM 785 N N . SER A 1 100 ? 0.324 11.992 0.947 1.00 93.62 100 SER A N 1
ATOM 786 C CA . SER A 1 100 ? 1.783 12.089 0.944 1.00 93.62 100 SER A CA 1
ATOM 787 C C . SER A 1 100 ? 2.429 10.708 1.032 1.00 93.62 100 SER A C 1
ATOM 789 O O . SER A 1 100 ? 1.855 9.785 1.590 1.00 93.62 100 SER A O 1
ATOM 791 N N . SER A 1 101 ? 3.648 10.570 0.526 1.00 94.50 101 SER A N 1
ATOM 792 C CA . SER A 1 101 ? 4.515 9.402 0.698 1.00 94.50 101 SER A CA 1
ATOM 793 C C . SER A 1 101 ? 5.665 9.734 1.646 1.00 94.50 101 SER A C 1
ATOM 795 O O . SER A 1 101 ? 6.202 10.838 1.605 1.00 94.50 101 SER A O 1
ATOM 797 N N . TYR A 1 102 ? 6.112 8.769 2.446 1.00 92.25 102 TYR A N 1
ATOM 798 C CA . TYR A 1 102 ? 7.237 8.949 3.377 1.00 92.25 102 TYR A CA 1
ATOM 799 C C . TYR A 1 102 ? 8.605 8.662 2.735 1.00 92.25 102 TYR A C 1
ATOM 801 O O . TYR A 1 102 ? 9.512 8.126 3.364 1.00 92.25 102 TYR A O 1
ATOM 809 N N . ARG A 1 103 ? 8.762 8.932 1.436 1.00 87.69 103 ARG A N 1
ATOM 810 C CA . ARG A 1 103 ? 9.965 8.554 0.682 1.00 87.69 103 ARG A CA 1
ATOM 811 C C . ARG A 1 103 ? 11.011 9.670 0.748 1.00 87.69 103 ARG A C 1
ATOM 813 O O . ARG A 1 103 ? 10.791 10.742 0.199 1.00 87.69 103 ARG A O 1
ATOM 820 N N . LYS A 1 104 ? 12.191 9.393 1.319 1.00 77.62 104 LYS A N 1
ATOM 821 C CA . LYS A 1 104 ? 13.261 10.389 1.577 1.00 77.62 104 LYS A CA 1
ATOM 822 C C . LYS A 1 104 ? 13.763 11.165 0.348 1.00 77.62 104 LYS A C 1
ATOM 824 O O . LYS A 1 104 ? 14.206 12.297 0.474 1.00 77.62 104 LYS A O 1
ATOM 829 N N . GLN A 1 105 ? 13.747 10.554 -0.838 1.00 65.81 105 GLN A N 1
ATOM 830 C CA . GLN A 1 105 ? 14.499 11.036 -2.008 1.00 65.81 105 GLN A CA 1
ATOM 831 C C . GLN A 1 105 ? 13.643 11.154 -3.276 1.00 65.81 105 GLN A C 1
ATOM 833 O O . GLN A 1 105 ? 13.971 10.590 -4.325 1.00 65.81 105 GLN A O 1
ATOM 838 N N . ARG A 1 106 ? 12.506 11.855 -3.229 1.00 65.19 106 ARG A N 1
ATOM 839 C CA . ARG A 1 106 ? 11.794 12.196 -4.469 1.00 65.19 106 ARG A CA 1
ATOM 840 C C . ARG A 1 106 ? 11.430 13.668 -4.546 1.00 65.19 106 ARG A C 1
ATOM 842 O O . ARG A 1 106 ? 10.744 14.193 -3.688 1.00 65.19 106 ARG A O 1
ATOM 849 N N . ARG A 1 107 ? 11.779 14.264 -5.694 1.00 71.12 107 ARG A N 1
ATOM 850 C CA . ARG A 1 107 ? 11.270 15.564 -6.167 1.00 71.12 107 ARG A CA 1
ATOM 851 C C . ARG A 1 107 ? 9.733 15.639 -6.148 1.00 71.12 107 ARG A C 1
ATOM 853 O O . ARG A 1 107 ? 9.186 16.725 -6.037 1.00 71.12 107 ARG A O 1
ATOM 860 N N . TYR A 1 108 ? 9.053 14.498 -6.288 1.00 75.06 108 TYR A N 1
ATOM 861 C CA . TYR A 1 108 ? 7.594 14.402 -6.298 1.00 75.06 108 TYR A CA 1
ATOM 862 C C . TYR A 1 108 ? 7.110 13.496 -5.176 1.00 75.06 108 TYR A C 1
ATOM 864 O O . TYR A 1 108 ? 7.615 12.380 -5.019 1.00 75.06 108 TYR A O 1
ATOM 872 N N . ASN A 1 109 ? 6.096 13.962 -4.460 1.00 84.12 109 ASN A N 1
ATOM 873 C CA . ASN A 1 109 ? 5.493 13.268 -3.337 1.00 84.12 109 ASN A CA 1
ATOM 874 C C . ASN A 1 109 ? 4.505 12.179 -3.802 1.00 84.12 109 ASN A C 1
ATOM 876 O O . ASN A 1 109 ? 3.303 12.262 -3.563 1.00 84.12 109 ASN A O 1
ATOM 880 N N . ASN A 1 110 ? 5.021 11.199 -4.546 1.00 90.25 110 ASN A N 1
ATOM 881 C CA . ASN A 1 110 ? 4.241 10.130 -5.163 1.00 90.25 110 ASN A CA 1
ATOM 882 C C . ASN A 1 110 ? 4.606 8.777 -4.546 1.00 90.25 110 ASN A C 1
ATOM 884 O O . ASN A 1 110 ? 5.794 8.438 -4.467 1.00 90.25 110 ASN A O 1
ATOM 888 N N . GLY A 1 111 ? 3.591 7.975 -4.232 1.00 90.75 111 GLY A N 1
ATOM 889 C CA . GLY A 1 111 ? 3.737 6.626 -3.689 1.00 90.75 111 GLY A CA 1
ATOM 890 C C . GLY A 1 111 ? 3.849 5.549 -4.768 1.00 90.75 111 GLY A C 1
ATOM 891 O O . GLY A 1 111 ? 3.244 5.640 -5.838 1.00 90.75 111 GLY A O 1
ATOM 892 N N . THR A 1 112 ? 4.631 4.509 -4.495 1.00 92.56 112 THR A N 1
ATOM 893 C CA . THR A 1 112 ? 4.634 3.252 -5.255 1.00 92.56 112 THR A CA 1
ATOM 894 C C . THR A 1 112 ? 4.294 2.072 -4.343 1.00 92.56 112 THR A C 1
ATOM 896 O O . THR A 1 112 ? 4.210 2.244 -3.131 1.00 92.56 112 THR A O 1
ATOM 899 N N . VAL A 1 113 ? 4.046 0.889 -4.914 1.00 93.69 113 VAL A N 1
ATOM 900 C CA . VAL A 1 113 ? 3.771 -0.312 -4.111 1.00 93.69 113 VAL A CA 1
ATOM 901 C C . VAL A 1 113 ? 4.962 -0.586 -3.190 1.00 93.69 113 VAL A C 1
ATOM 903 O O . VAL A 1 113 ? 6.114 -0.493 -3.628 1.00 93.69 113 VAL A O 1
ATOM 906 N N . GLY A 1 114 ? 4.676 -0.901 -1.929 1.00 93.50 114 GLY A N 1
ATOM 907 C CA . GLY A 1 114 ? 5.675 -1.106 -0.884 1.00 93.50 114 GLY A CA 1
ATOM 908 C C . GLY A 1 114 ? 6.236 0.187 -0.294 1.00 93.50 114 GLY A C 1
ATOM 909 O O . GLY A 1 114 ? 7.236 0.132 0.407 1.00 93.50 114 GLY A O 1
ATOM 910 N N . ASP A 1 115 ? 5.649 1.351 -0.581 1.00 94.44 115 ASP A N 1
ATOM 911 C CA . ASP A 1 115 ? 5.987 2.582 0.133 1.00 94.44 115 ASP A CA 1
ATOM 912 C C . ASP A 1 115 ? 4.935 2.876 1.217 1.00 94.44 115 ASP A C 1
ATOM 914 O O . ASP A 1 115 ? 3.731 2.672 1.020 1.00 94.44 115 ASP A O 1
ATOM 918 N N . LEU A 1 116 ? 5.397 3.427 2.341 1.00 95.62 116 LEU A N 1
ATOM 919 C CA . LEU A 1 116 ? 4.530 3.993 3.375 1.00 95.62 116 LEU A CA 1
ATOM 920 C C . LEU A 1 116 ? 3.992 5.358 2.947 1.00 95.62 116 LEU A C 1
ATOM 922 O O . LEU A 1 116 ? 4.721 6.202 2.403 1.00 95.62 116 LEU A O 1
ATOM 926 N N . VAL A 1 117 ? 2.713 5.584 3.225 1.00 96.31 117 VAL A N 1
ATOM 927 C CA . VAL A 1 117 ? 1.945 6.741 2.772 1.00 96.31 117 VAL A CA 1
ATOM 928 C C . VAL A 1 117 ? 1.041 7.282 3.875 1.00 96.31 117 VAL A C 1
ATOM 930 O O . VAL A 1 117 ? 0.672 6.574 4.807 1.00 96.31 117 VAL A O 1
ATOM 933 N N . LEU A 1 118 ? 0.686 8.555 3.757 1.00 96.31 118 LEU A N 1
ATOM 934 C CA . LEU A 1 118 ? -0.347 9.220 4.534 1.00 96.31 118 LEU A CA 1
ATOM 935 C C . LEU A 1 118 ? -1.639 9.229 3.715 1.00 96.31 118 LEU A C 1
ATOM 937 O O . LEU A 1 118 ? -1.652 9.680 2.563 1.00 96.31 118 LEU A O 1
ATOM 941 N N . VAL A 1 119 ? -2.709 8.741 4.326 1.00 97.00 119 VAL A N 1
ATOM 942 C CA . VAL A 1 119 ? -4.041 8.591 3.744 1.00 97.00 119 VAL A CA 1
ATOM 943 C C . VAL A 1 119 ? -5.021 9.429 4.550 1.00 97.00 119 VAL A C 1
ATOM 945 O O . VAL A 1 119 ? -4.986 9.405 5.777 1.00 97.00 119 VAL A O 1
ATOM 948 N N . SER A 1 120 ? -5.895 10.167 3.873 1.00 96.19 120 SER A N 1
ATOM 949 C CA . SER A 1 120 ? -7.061 10.784 4.507 1.00 96.19 120 SER A CA 1
ATOM 950 C C . SER A 1 120 ? -8.245 9.831 4.402 1.00 96.19 120 SER A C 1
ATOM 952 O O . SER A 1 120 ? -8.597 9.431 3.290 1.00 96.19 120 SER A O 1
ATOM 954 N N . VAL A 1 121 ? -8.853 9.487 5.533 1.00 94.75 121 VAL A N 1
ATOM 955 C CA . VAL A 1 121 ? -10.065 8.665 5.621 1.00 94.75 121 VAL A CA 1
ATOM 956 C C . VAL A 1 121 ? -11.106 9.482 6.382 1.00 94.75 121 VAL A C 1
ATOM 958 O O . VAL A 1 121 ? -10.980 9.677 7.590 1.00 94.75 121 VAL A O 1
ATOM 961 N N . GLY A 1 122 ? -12.103 10.016 5.673 1.00 90.19 122 GLY A N 1
ATOM 962 C CA . GLY A 1 122 ?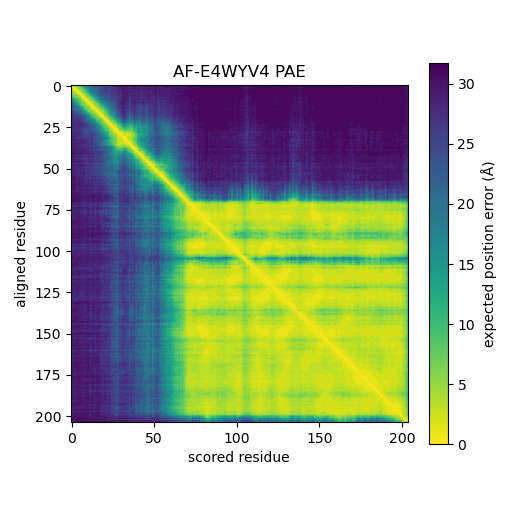 -13.032 10.988 6.256 1.00 90.19 122 GLY A CA 1
ATOM 963 C C . GLY A 1 122 ? -12.290 12.215 6.806 1.00 90.19 122 GLY A C 1
ATOM 964 O O . GLY A 1 122 ? -11.531 12.860 6.082 1.00 90.19 122 GLY A O 1
ATOM 965 N N . ALA A 1 123 ? -12.486 12.509 8.093 1.00 90.12 123 ALA A N 1
ATOM 966 C CA . ALA A 1 123 ? -11.842 13.621 8.799 1.00 90.12 123 ALA A CA 1
ATOM 967 C C . ALA A 1 123 ? -10.481 13.269 9.440 1.00 90.12 123 ALA A C 1
ATOM 969 O O . ALA A 1 123 ? -9.814 14.149 9.980 1.00 90.12 123 ALA A O 1
ATOM 970 N N . GLU A 1 124 ? -10.056 12.002 9.398 1.00 93.00 124 GLU A N 1
ATOM 971 C CA . GLU A 1 124 ? -8.817 11.550 10.035 1.00 93.00 124 GLU A CA 1
ATOM 972 C C . GLU A 1 124 ? -7.697 11.304 9.015 1.00 93.00 124 GLU A C 1
ATOM 974 O O . GLU A 1 124 ? -7.922 10.874 7.880 1.00 93.00 124 GLU A O 1
ATOM 979 N N . PHE A 1 125 ? -6.454 11.513 9.452 1.00 94.69 125 PHE A N 1
ATOM 980 C CA . PHE A 1 125 ? -5.269 11.082 8.719 1.00 94.69 125 PHE A CA 1
ATOM 981 C C . PHE A 1 125 ? -4.709 9.808 9.341 1.00 94.69 125 PHE A C 1
ATOM 983 O O . PHE A 1 125 ? -4.480 9.742 10.549 1.00 94.69 125 PHE A O 1
ATOM 990 N N . LYS A 1 126 ? -4.456 8.800 8.508 1.00 95.38 126 LYS A N 1
ATOM 991 C CA . LYS A 1 126 ? -3.855 7.529 8.916 1.00 95.38 126 LYS A CA 1
ATOM 992 C C . LYS A 1 126 ? -2.654 7.208 8.056 1.00 95.38 126 LYS A C 1
ATOM 994 O O . LYS A 1 126 ? -2.591 7.562 6.877 1.00 95.38 126 LYS A O 1
ATOM 999 N N . ARG A 1 127 ? -1.680 6.531 8.655 1.00 95.94 127 ARG A N 1
ATOM 1000 C CA . ARG A 1 127 ? -0.557 5.975 7.905 1.00 95.94 127 ARG A CA 1
ATOM 1001 C C . ARG A 1 127 ? -1.007 4.666 7.274 1.00 95.94 127 ARG A C 1
ATOM 1003 O O . ARG A 1 127 ? -1.862 3.966 7.806 1.00 95.94 127 ARG A O 1
ATOM 1010 N N . GLY A 1 128 ? -0.454 4.351 6.118 1.00 96.75 128 GLY A N 1
ATOM 1011 C CA . GLY A 1 128 ? -0.791 3.136 5.400 1.00 96.75 128 GLY A CA 1
ATOM 1012 C C . GLY A 1 128 ? 0.345 2.662 4.518 1.00 96.75 128 GLY A C 1
ATOM 1013 O O . GLY A 1 128 ? 1.279 3.401 4.209 1.00 96.75 128 GLY A O 1
ATOM 1014 N N . LEU A 1 129 ? 0.249 1.409 4.106 1.00 96.75 129 LEU A N 1
ATOM 1015 C CA . LEU A 1 129 ? 1.160 0.755 3.186 1.00 96.75 129 LEU A CA 1
ATOM 1016 C C . LEU A 1 129 ? 0.439 0.507 1.861 1.00 96.75 129 LEU A C 1
ATOM 1018 O O . LEU A 1 129 ? -0.630 -0.103 1.829 1.00 96.75 129 LEU A O 1
ATOM 1022 N N . VAL A 1 130 ? 1.036 0.948 0.754 1.00 96.44 130 VAL A N 1
ATOM 1023 C CA . VAL A 1 130 ? 0.491 0.678 -0.584 1.00 96.44 130 VAL A CA 1
ATOM 1024 C C . VAL A 1 130 ? 0.779 -0.769 -0.970 1.00 96.44 130 VAL A C 1
ATOM 1026 O O . VAL A 1 130 ? 1.936 -1.129 -1.177 1.00 96.44 130 VAL A O 1
ATOM 1029 N N . ILE A 1 131 ? -0.269 -1.578 -1.123 1.00 95.44 131 ILE A N 1
ATOM 1030 C CA . ILE A 1 131 ? -0.188 -2.997 -1.514 1.00 95.44 131 ILE A CA 1
ATOM 1031 C C . ILE A 1 131 ? -0.303 -3.168 -3.025 1.00 95.44 131 ILE A C 1
ATOM 1033 O O . ILE A 1 131 ? 0.349 -4.026 -3.616 1.00 95.44 131 ILE A O 1
ATOM 1037 N N . GLY A 1 132 ? -1.122 -2.337 -3.661 1.00 94.94 132 GLY A N 1
ATOM 1038 C CA . GLY A 1 132 ? -1.413 -2.434 -5.081 1.00 94.94 132 GLY A CA 1
ATOM 1039 C C . GLY A 1 132 ? -1.640 -1.064 -5.688 1.00 94.94 132 GLY A C 1
ATOM 1040 O O . GLY A 1 132 ? -2.058 -0.125 -5.014 1.00 94.94 132 GLY A O 1
ATOM 1041 N N . MET A 1 133 ? -1.358 -0.939 -6.978 1.00 94.94 133 MET A N 1
ATOM 1042 C CA . MET A 1 133 ? -1.689 0.262 -7.730 1.00 94.94 133 MET A CA 1
ATOM 1043 C C . MET A 1 133 ? -2.299 -0.107 -9.074 1.00 94.94 133 MET A C 1
ATOM 1045 O O . MET A 1 133 ? -1.975 -1.154 -9.637 1.00 94.94 133 MET A O 1
ATOM 1049 N N . SER A 1 134 ? -3.110 0.808 -9.599 1.00 93.38 134 SER A N 1
ATOM 1050 C CA . SER A 1 134 ? -3.746 0.646 -10.906 1.00 93.38 134 SER A CA 1
ATOM 1051 C C . SER A 1 134 ? -2.773 0.790 -12.079 1.00 93.38 134 SER A C 1
ATOM 1053 O O . SER A 1 134 ? -2.925 0.198 -13.141 1.00 93.38 134 SER A O 1
ATOM 1055 N N . LYS A 1 135 ? -1.688 1.542 -11.878 1.00 91.00 135 LYS A N 1
ATOM 1056 C CA . LYS A 1 135 ? -0.713 1.828 -12.934 1.00 91.00 135 LYS A CA 1
ATOM 1057 C C . LYS A 1 135 ? 0.380 0.756 -13.021 1.00 91.00 135 LYS A C 1
ATOM 1059 O O . LYS A 1 135 ? 0.940 0.332 -12.012 1.00 91.00 135 LYS A O 1
ATOM 1064 N N . HIS A 1 136 ? 0.788 0.408 -14.239 1.00 88.19 136 HIS A N 1
ATOM 1065 C CA . HIS A 1 136 ? 1.919 -0.496 -14.484 1.00 88.19 136 HIS A CA 1
ATOM 1066 C C . HIS A 1 136 ? 3.234 0.068 -13.951 1.00 88.19 136 HIS A C 1
ATOM 1068 O O . HIS A 1 136 ? 3.689 1.081 -14.451 1.00 88.19 136 HIS A O 1
ATOM 1074 N N . HIS A 1 137 ? 3.909 -0.564 -12.999 1.00 83.94 137 HIS A N 1
ATOM 1075 C CA . HIS A 1 137 ? 5.117 0.019 -12.401 1.00 83.94 137 HIS A CA 1
ATOM 1076 C C . HIS A 1 137 ? 6.405 -0.686 -12.837 1.00 83.94 137 HIS A C 1
ATOM 1078 O O . HIS A 1 137 ? 7.141 -0.147 -13.657 1.00 83.94 137 HIS A O 1
ATOM 1084 N N . LYS A 1 138 ? 6.703 -1.868 -12.292 1.00 85.56 138 LYS A N 1
ATOM 1085 C CA . LYS A 1 138 ? 7.905 -2.648 -12.616 1.00 85.56 138 LYS A CA 1
ATOM 1086 C C . LYS A 1 138 ? 7.508 -3.879 -13.431 1.00 85.56 138 LYS A C 1
ATOM 1088 O O . LYS A 1 138 ? 6.426 -4.424 -13.225 1.00 85.56 138 LYS A O 1
ATOM 1093 N N . THR A 1 139 ? 8.395 -4.329 -14.312 1.00 87.25 139 THR A N 1
ATOM 1094 C CA . THR A 1 139 ? 8.236 -5.596 -15.039 1.00 87.25 139 THR A CA 1
ATOM 1095 C C . THR A 1 139 ? 8.070 -6.752 -14.050 1.00 87.25 139 THR A C 1
ATOM 1097 O O . THR A 1 139 ? 8.699 -6.743 -12.990 1.00 87.25 139 THR A O 1
ATOM 1100 N N . PHE A 1 140 ? 7.214 -7.722 -14.380 1.00 88.62 140 PHE A N 1
ATOM 1101 C CA . PHE A 1 140 ? 6.908 -8.887 -13.534 1.00 88.62 140 PHE A CA 1
ATOM 1102 C C . PHE A 1 140 ? 6.348 -8.546 -12.143 1.00 88.62 140 PHE A C 1
ATOM 1104 O O . PHE A 1 140 ? 6.489 -9.319 -11.196 1.00 88.62 140 PHE A O 1
ATOM 1111 N N . ARG A 1 141 ? 5.704 -7.383 -11.993 1.00 90.06 141 ARG A N 1
ATOM 1112 C CA . ARG A 1 141 ? 4.903 -7.068 -10.807 1.00 90.06 141 ARG A CA 1
ATOM 1113 C C . ARG A 1 141 ? 3.423 -6.965 -11.185 1.00 90.06 141 ARG A C 1
ATOM 1115 O O . ARG A 1 141 ? 3.119 -6.360 -12.215 1.00 90.06 141 ARG A O 1
ATOM 1122 N N . PRO A 1 142 ? 2.509 -7.509 -10.362 1.00 92.06 142 PRO A N 1
ATOM 1123 C CA . PRO A 1 142 ? 1.080 -7.411 -10.625 1.00 92.06 142 PRO A CA 1
ATOM 1124 C C . PRO A 1 142 ? 0.611 -5.957 -10.519 1.00 92.06 142 PRO A C 1
ATOM 1126 O O . PRO A 1 142 ? 1.101 -5.193 -9.684 1.00 92.06 142 PRO A O 1
ATOM 1129 N N . TYR A 1 143 ? -0.349 -5.583 -11.357 1.00 92.19 143 TYR A N 1
ATOM 1130 C CA . TYR A 1 143 ? -1.143 -4.367 -11.201 1.00 92.19 143 TYR A CA 1
ATOM 1131 C C . TYR A 1 143 ? -2.570 -4.767 -10.818 1.00 92.19 143 TYR A C 1
ATOM 1133 O O . TYR A 1 143 ? -2.966 -5.916 -10.994 1.00 92.19 143 TYR A O 1
ATOM 1141 N N . PHE A 1 144 ? -3.309 -3.833 -10.236 1.00 94.31 144 PHE A N 1
ATOM 1142 C CA . PHE A 1 144 ? -4.667 -4.055 -9.743 1.00 94.31 144 PHE A CA 1
ATOM 1143 C C . PHE A 1 144 ? -5.631 -3.133 -10.485 1.00 94.31 144 PHE A C 1
ATOM 1145 O O . PHE A 1 144 ? -5.189 -2.205 -11.146 1.00 94.31 144 PHE A O 1
ATOM 1152 N N . ASP A 1 145 ? -6.940 -3.306 -10.345 1.00 93.94 145 ASP A N 1
ATOM 1153 C CA . ASP A 1 145 ? -7.875 -2.330 -10.924 1.00 93.94 145 ASP A CA 1
ATOM 1154 C C . ASP A 1 145 ? -7.887 -1.024 -10.114 1.00 93.94 145 ASP A C 1
ATOM 1156 O O . ASP A 1 145 ? -7.911 0.076 -10.670 1.00 93.94 145 ASP A O 1
ATOM 1160 N N . LYS A 1 146 ? -7.784 -1.141 -8.782 1.00 94.94 146 LYS A N 1
ATOM 1161 C CA . LYS A 1 146 ? -7.778 -0.026 -7.820 1.00 94.94 146 LYS A CA 1
ATOM 1162 C C . LYS A 1 146 ? -6.439 0.106 -7.087 1.00 94.94 146 LYS A C 1
ATOM 1164 O O . LYS A 1 146 ? -5.639 -0.826 -7.016 1.00 94.94 146 LYS A O 1
ATOM 1169 N N . ASN A 1 147 ? -6.191 1.286 -6.516 1.00 95.88 147 ASN A N 1
ATOM 1170 C CA . ASN A 1 147 ? -5.026 1.522 -5.661 1.00 95.88 147 ASN A CA 1
ATOM 1171 C C . ASN A 1 147 ? -5.298 0.985 -4.251 1.00 95.88 147 ASN A C 1
ATOM 1173 O O . ASN A 1 147 ? -5.964 1.642 -3.457 1.00 95.88 147 ASN A O 1
ATOM 1177 N N . ASN A 1 148 ? -4.787 -0.203 -3.954 1.00 96.19 148 ASN A N 1
ATOM 1178 C CA . ASN A 1 148 ? -5.039 -0.910 -2.704 1.00 96.19 148 ASN A CA 1
ATOM 1179 C C . ASN A 1 148 ? -4.053 -0.494 -1.604 1.00 96.19 148 ASN A C 1
ATOM 1181 O O . ASN A 1 148 ? -2.836 -0.485 -1.822 1.00 96.19 148 ASN A O 1
ATOM 1185 N N . VAL A 1 149 ? -4.576 -0.202 -0.413 1.00 97.12 149 VAL A N 1
ATOM 1186 C CA . VAL A 1 149 ? -3.811 0.223 0.768 1.00 97.12 149 VAL A CA 1
ATOM 1187 C C . VAL A 1 149 ? -4.291 -0.525 2.010 1.00 97.12 149 VAL A C 1
ATOM 1189 O O . VAL A 1 149 ? -5.476 -0.821 2.149 1.00 97.12 149 VAL A O 1
ATOM 1192 N N . VAL A 1 150 ? -3.360 -0.812 2.917 1.00 97.00 150 VAL A N 1
ATOM 1193 C CA . VAL A 1 150 ? -3.654 -1.277 4.281 1.00 97.00 150 VAL A CA 1
ATOM 1194 C C . VAL A 1 150 ? -3.222 -0.213 5.267 1.00 97.00 150 VAL A C 1
ATOM 1196 O O . VAL A 1 150 ? -2.149 0.375 5.116 1.00 97.00 150 VAL A O 1
ATOM 1199 N N . LEU A 1 151 ? -4.069 0.062 6.250 1.00 96.75 151 LEU A N 1
ATOM 1200 C CA . LEU A 1 151 ? -3.820 1.084 7.249 1.00 96.75 151 LEU A CA 1
ATOM 1201 C C . LEU A 1 151 ? -2.989 0.523 8.398 1.00 96.75 151 LEU A C 1
ATOM 1203 O O . LEU A 1 151 ? -3.063 -0.655 8.751 1.00 96.75 151 LEU A O 1
ATOM 1207 N N . LEU A 1 152 ? -2.188 1.403 8.981 1.00 96.56 152 LEU A N 1
ATOM 1208 C CA . LEU A 1 152 ? -1.331 1.121 10.119 1.00 96.56 152 LEU A CA 1
ATOM 1209 C C . LEU A 1 152 ? -1.764 1.998 11.296 1.00 96.56 152 LEU A C 1
ATOM 1211 O O . LEU A 1 152 ? -2.125 3.166 11.115 1.00 96.56 152 LEU A O 1
ATOM 1215 N N . ASN A 1 153 ? -1.704 1.429 12.495 1.00 94.62 153 ASN A N 1
ATOM 1216 C CA . ASN A 1 153 ? -1.787 2.178 13.746 1.00 94.62 153 ASN A CA 1
ATOM 1217 C C . ASN A 1 153 ? -0.482 2.938 13.983 1.00 94.62 153 ASN A C 1
ATOM 1219 O O . ASN A 1 153 ? 0.521 2.638 13.340 1.00 94.62 153 ASN A O 1
ATOM 1223 N N . ASP A 1 154 ? -0.467 3.874 14.931 1.00 92.75 154 ASP A N 1
ATOM 1224 C CA . ASP A 1 154 ? 0.719 4.685 15.241 1.00 92.75 154 ASP A CA 1
ATOM 1225 C C . ASP A 1 154 ? 1.918 3.848 15.726 1.00 92.75 154 ASP A C 1
ATOM 1227 O O . ASP A 1 154 ? 3.062 4.188 15.427 1.00 92.75 154 ASP A O 1
ATOM 1231 N N . ASP A 1 155 ? 1.653 2.688 16.333 1.00 92.19 155 ASP A N 1
ATOM 1232 C CA . ASP A 1 155 ? 2.668 1.703 16.739 1.00 92.19 155 ASP A CA 1
ATOM 1233 C C . ASP A 1 155 ? 3.294 0.935 15.561 1.00 92.19 155 ASP A C 1
ATOM 1235 O O . ASP A 1 155 ? 4.204 0.137 15.758 1.00 92.19 155 ASP A O 1
ATOM 1239 N N . GLY A 1 156 ? 2.763 1.098 14.343 1.00 92.69 156 GLY A N 1
ATOM 1240 C CA . GLY A 1 156 ? 3.199 0.387 13.138 1.00 92.69 156 GLY A CA 1
ATOM 1241 C C . GLY A 1 156 ? 2.644 -1.033 12.979 1.00 92.69 156 GLY A C 1
ATOM 1242 O O . GLY A 1 156 ? 3.035 -1.748 12.053 1.00 92.69 156 GLY A O 1
ATOM 1243 N N . SER A 1 157 ? 1.700 -1.437 13.832 1.00 95.31 157 SER A N 1
ATOM 1244 C CA . SER A 1 157 ? 0.868 -2.631 13.634 1.00 95.31 157 SER A CA 1
ATOM 1245 C C . SER A 1 157 ? -0.228 -2.380 12.580 1.00 95.31 157 SER A C 1
ATOM 1247 O O . SER A 1 157 ? -0.672 -1.238 12.425 1.00 95.31 157 SER A O 1
ATOM 1249 N N . PRO A 1 158 ? -0.686 -3.405 11.834 1.00 96.56 158 PRO A N 1
ATOM 1250 C CA . PRO A 1 158 ? -1.834 -3.248 10.942 1.00 96.56 158 PRO A CA 1
ATOM 1251 C C . PRO A 1 158 ? -3.093 -2.880 11.739 1.00 96.56 158 PRO A C 1
ATOM 1253 O O . PRO A 1 158 ? -3.338 -3.428 12.813 1.00 96.56 158 PRO A O 1
ATOM 1256 N N . ALA A 1 159 ? -3.892 -1.951 11.212 1.00 95.69 159 ALA A N 1
ATOM 1257 C CA . ALA A 1 159 ? -5.108 -1.480 11.876 1.00 95.69 159 ALA A CA 1
ATOM 1258 C C . ALA A 1 159 ? -6.242 -2.520 11.855 1.00 95.69 159 ALA A C 1
ATOM 1260 O O . ALA A 1 159 ? -7.090 -2.536 12.746 1.00 95.69 159 ALA A O 1
ATOM 1261 N N . GLY A 1 160 ? -6.276 -3.367 10.823 1.00 94.62 160 GLY A N 1
ATOM 1262 C CA . GLY A 1 160 ? -7.226 -4.472 10.693 1.00 94.62 160 GLY A CA 1
ATOM 1263 C C . GLY A 1 160 ? -6.639 -5.814 11.125 1.00 94.62 160 GLY A C 1
ATOM 1264 O O . GLY A 1 160 ? -5.427 -5.988 11.234 1.00 94.62 160 GLY A O 1
ATOM 1265 N N . THR A 1 161 ? -7.518 -6.792 11.327 1.00 95.38 161 THR A N 1
ATOM 1266 C CA . THR A 1 161 ? -7.159 -8.176 11.669 1.00 95.38 161 THR A CA 1
ATOM 1267 C C . THR A 1 161 ? -7.017 -9.083 10.449 1.00 95.38 161 THR A C 1
ATOM 1269 O O . THR A 1 161 ? -6.443 -10.162 10.565 1.00 95.38 161 THR A O 1
ATOM 1272 N N . ARG A 1 162 ? -7.547 -8.683 9.284 1.00 94.00 162 ARG A N 1
ATOM 1273 C CA . ARG A 1 162 ? -7.509 -9.444 8.026 1.00 94.00 162 ARG A CA 1
ATOM 1274 C C . ARG A 1 162 ? -7.374 -8.517 6.822 1.00 94.00 162 ARG A C 1
ATOM 1276 O O . ARG A 1 162 ? -7.961 -7.436 6.799 1.00 94.00 162 ARG A O 1
ATOM 1283 N N . ILE A 1 163 ? -6.644 -8.978 5.808 1.00 95.00 163 ILE A N 1
ATOM 1284 C CA . ILE A 1 163 ? -6.494 -8.304 4.509 1.00 95.00 163 ILE A CA 1
ATOM 1285 C C . ILE A 1 163 ? -7.315 -9.070 3.466 1.00 95.00 163 ILE A C 1
ATOM 1287 O O . ILE A 1 163 ? -7.097 -10.265 3.270 1.00 95.00 163 ILE A O 1
ATOM 1291 N N . LEU A 1 164 ? -8.258 -8.387 2.809 1.00 91.44 164 LEU A N 1
ATOM 1292 C CA . LEU A 1 164 ? -9.257 -9.005 1.926 1.00 91.44 164 LEU A CA 1
ATOM 1293 C C . LEU A 1 164 ? -8.779 -9.220 0.481 1.00 91.44 164 LEU A C 1
ATOM 1295 O O . LEU A 1 164 ? -9.321 -10.069 -0.218 1.00 91.44 164 LEU A O 1
ATOM 1299 N N . ALA A 1 165 ? -7.787 -8.458 0.019 1.00 91.62 165 ALA A N 1
ATOM 1300 C CA . ALA A 1 165 ? -7.255 -8.560 -1.342 1.00 91.62 165 ALA A CA 1
ATOM 1301 C C . ALA A 1 165 ? -5.912 -9.307 -1.358 1.00 91.62 165 ALA A C 1
ATOM 1303 O O . ALA A 1 165 ? -5.210 -9.343 -0.341 1.00 91.62 165 ALA A O 1
ATOM 1304 N N . PRO A 1 166 ? -5.512 -9.864 -2.515 1.00 92.38 166 PRO A N 1
ATOM 1305 C CA . PRO A 1 166 ? -4.245 -10.561 -2.625 1.00 92.38 166 PRO A CA 1
ATOM 1306 C C . PRO A 1 166 ? -3.068 -9.609 -2.430 1.00 92.38 166 PRO A C 1
ATOM 1308 O O . PRO A 1 166 ? -3.013 -8.513 -2.997 1.00 92.38 166 PRO A O 1
ATOM 1311 N N . VAL A 1 167 ? -2.103 -10.055 -1.628 1.00 92.44 167 VAL A N 1
ATOM 1312 C CA . VAL A 1 167 ? -0.851 -9.336 -1.396 1.00 92.44 167 VAL A CA 1
ATOM 1313 C C . VAL A 1 167 ? 0.218 -9.878 -2.341 1.00 92.44 167 VAL A C 1
ATOM 1315 O O . VAL A 1 167 ? 0.393 -11.095 -2.424 1.00 92.44 167 VAL A O 1
ATOM 1318 N N . PRO A 1 168 ? 0.953 -9.012 -3.064 1.00 92.56 168 PRO A N 1
ATOM 1319 C CA . PRO A 1 168 ? 1.995 -9.470 -3.970 1.00 92.56 168 PRO A CA 1
ATOM 1320 C C . PRO A 1 168 ? 3.068 -10.302 -3.251 1.00 92.56 168 PRO A C 1
ATOM 1322 O O . PRO A 1 168 ? 3.537 -9.929 -2.178 1.00 92.56 168 PRO A O 1
ATOM 1325 N N . SER A 1 169 ? 3.505 -11.400 -3.874 1.00 90.94 169 SER A N 1
ATOM 1326 C CA . SER A 1 169 ? 4.430 -12.383 -3.277 1.00 90.94 169 SER A CA 1
ATOM 1327 C C . SER A 1 169 ? 5.718 -11.775 -2.717 1.00 90.94 169 SER A C 1
ATOM 1329 O O . SER A 1 169 ? 6.192 -12.168 -1.657 1.00 90.94 169 SER A O 1
ATOM 1331 N N . TRP A 1 170 ? 6.244 -10.758 -3.390 1.00 90.88 170 TRP A N 1
ATOM 1332 C CA . TRP A 1 170 ? 7.493 -10.088 -3.047 1.00 90.88 170 TRP A CA 1
ATOM 1333 C C . TRP A 1 170 ? 7.445 -9.216 -1.790 1.00 90.88 170 TRP A C 1
ATOM 1335 O O . TRP A 1 170 ? 8.487 -8.759 -1.331 1.00 90.88 170 TRP A O 1
ATOM 1345 N N . PHE A 1 171 ? 6.270 -8.995 -1.195 1.00 92.12 171 PHE A N 1
ATOM 1346 C CA . PHE A 1 171 ? 6.202 -8.437 0.161 1.00 92.12 171 PHE A CA 1
ATOM 1347 C C . PHE A 1 171 ? 6.807 -9.379 1.205 1.00 92.12 171 PHE A C 1
ATOM 1349 O O . PHE A 1 171 ? 7.208 -8.922 2.269 1.00 92.12 171 PHE A O 1
ATOM 1356 N N . LYS A 1 172 ? 6.907 -10.676 0.889 1.00 91.38 172 LYS A N 1
ATOM 1357 C CA . LYS A 1 172 ? 7.556 -11.682 1.733 1.00 91.38 172 LYS A CA 1
ATOM 1358 C C . LYS A 1 172 ? 9.082 -11.678 1.588 1.00 91.38 172 LYS A C 1
ATOM 1360 O O . LYS A 1 172 ? 9.761 -12.326 2.378 1.00 91.38 172 LYS A O 1
ATOM 1365 N N . ASP A 1 173 ? 9.634 -10.952 0.611 1.00 94.00 173 ASP A N 1
ATOM 1366 C CA . ASP A 1 173 ? 11.078 -10.899 0.393 1.00 94.00 173 ASP A CA 1
ATOM 1367 C C . ASP A 1 173 ? 11.758 -10.135 1.546 1.00 94.00 173 ASP A C 1
ATOM 1369 O O . ASP A 1 173 ? 11.463 -8.951 1.751 1.00 94.00 173 ASP A O 1
ATOM 1373 N N . PRO A 1 174 ? 12.755 -10.718 2.244 1.00 94.38 174 PRO A N 1
ATOM 1374 C CA . PRO A 1 174 ? 13.428 -10.060 3.370 1.00 94.38 174 PRO A CA 1
ATOM 1375 C C . PRO A 1 174 ? 14.057 -8.706 3.018 1.00 94.38 174 PRO A C 1
ATOM 1377 O O . PRO A 1 174 ? 14.200 -7.831 3.869 1.00 94.38 174 PRO A O 1
ATOM 1380 N N . LYS A 1 175 ? 14.446 -8.517 1.750 1.00 94.50 175 LYS A N 1
ATOM 1381 C CA . LYS A 1 175 ? 14.997 -7.250 1.248 1.00 94.50 175 LYS A CA 1
ATOM 1382 C C . LYS A 1 175 ? 13.947 -6.140 1.212 1.00 94.50 175 LYS A C 1
ATOM 1384 O O . LYS A 1 175 ? 14.264 -5.002 1.552 1.00 94.50 175 LYS A O 1
ATOM 1389 N N . GLU A 1 176 ? 12.725 -6.454 0.789 1.00 92.62 176 GLU A N 1
ATOM 1390 C CA . GLU A 1 176 ? 11.641 -5.470 0.726 1.00 92.62 176 GLU A CA 1
ATOM 1391 C C . GLU A 1 176 ? 11.084 -5.197 2.129 1.00 92.62 176 GLU A C 1
ATOM 1393 O O . GLU A 1 176 ? 10.843 -4.036 2.448 1.00 92.62 176 GLU A O 1
ATOM 1398 N N . ILE A 1 177 ? 11.016 -6.208 3.007 1.00 94.81 177 ILE A N 1
ATOM 1399 C CA . ILE A 1 177 ? 10.663 -6.032 4.429 1.00 94.81 177 ILE A CA 1
ATOM 1400 C C . ILE A 1 177 ? 11.594 -5.011 5.096 1.00 94.81 177 ILE A C 1
ATOM 1402 O O . ILE A 1 177 ? 11.131 -3.970 5.559 1.00 94.81 177 ILE A O 1
ATOM 1406 N N . LYS A 1 178 ? 12.915 -5.232 5.025 1.00 94.69 178 LYS A N 1
ATOM 1407 C CA . LYS A 1 178 ? 13.914 -4.306 5.589 1.00 94.69 178 LYS A CA 1
ATOM 1408 C C . LYS A 1 178 ? 13.800 -2.896 5.015 1.00 94.69 178 LYS A C 1
ATOM 1410 O O . LYS A 1 178 ? 14.018 -1.912 5.716 1.00 94.69 178 LYS A O 1
ATOM 1415 N N . ARG A 1 179 ? 13.476 -2.778 3.723 1.00 93.50 179 ARG A N 1
ATOM 1416 C CA . ARG A 1 179 ? 13.285 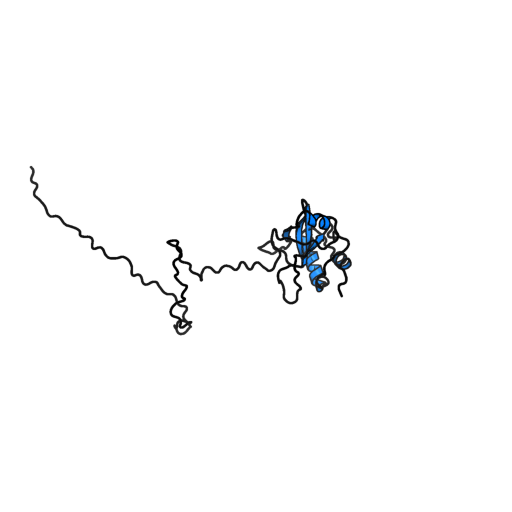-1.478 3.071 1.00 93.50 179 ARG A CA 1
ATOM 1417 C C . ARG A 1 179 ? 12.059 -0.746 3.621 1.00 93.50 179 ARG A C 1
ATOM 1419 O O . ARG A 1 179 ? 12.137 0.465 3.819 1.00 93.50 179 ARG A O 1
ATOM 1426 N N . ILE A 1 180 ? 10.946 -1.450 3.825 1.00 94.44 180 ILE A N 1
ATOM 1427 C CA . ILE A 1 180 ? 9.709 -0.876 4.368 1.00 94.44 180 ILE A CA 1
ATOM 1428 C C . ILE A 1 180 ? 9.916 -0.467 5.830 1.00 94.44 180 ILE A C 1
ATOM 1430 O O . ILE A 1 180 ? 9.571 0.653 6.198 1.00 94.44 180 ILE A O 1
ATOM 1434 N N . GLU A 1 181 ? 10.546 -1.322 6.634 1.00 94.06 181 GLU A N 1
ATOM 1435 C CA . GLU A 1 181 ? 10.889 -1.040 8.035 1.00 94.06 181 GLU A CA 1
ATOM 1436 C C . GLU A 1 181 ? 11.807 0.185 8.156 1.00 94.06 181 GLU A C 1
ATOM 1438 O O . GLU A 1 181 ? 11.532 1.100 8.932 1.00 94.06 181 GLU A O 1
ATOM 1443 N N . ALA A 1 182 ? 12.832 0.287 7.303 1.00 92.75 182 ALA A N 1
ATOM 1444 C CA . ALA A 1 182 ? 13.690 1.469 7.237 1.00 92.75 182 ALA A CA 1
ATOM 1445 C C . ALA A 1 182 ? 12.918 2.741 6.845 1.00 92.75 182 ALA A C 1
ATOM 1447 O O . ALA A 1 182 ? 13.252 3.838 7.292 1.00 92.75 182 ALA A O 1
ATOM 1448 N N . GLN A 1 183 ? 11.875 2.624 6.015 1.00 92.44 183 GLN A N 1
ATOM 1449 C CA . GLN A 1 183 ? 10.992 3.751 5.720 1.00 92.44 183 GLN A CA 1
ATOM 1450 C C . GLN A 1 183 ? 10.117 4.123 6.927 1.00 92.44 183 GLN A C 1
ATOM 1452 O O . GLN A 1 183 ? 9.845 5.306 7.123 1.00 92.44 183 GLN A O 1
ATOM 1457 N N . GLY A 1 184 ? 9.722 3.144 7.744 1.00 92.31 184 GLY A N 1
ATOM 1458 C CA . GLY A 1 184 ? 9.019 3.346 9.014 1.00 92.31 184 GLY A CA 1
ATOM 1459 C C . GLY A 1 184 ? 9.812 4.218 9.983 1.00 92.31 184 GLY A C 1
ATOM 1460 O O . GLY A 1 184 ? 9.298 5.194 10.528 1.00 92.31 184 GLY A O 1
ATOM 1461 N N . GLN A 1 185 ? 11.112 3.953 10.104 1.00 91.31 185 GLN A N 1
ATOM 1462 C CA . GLN A 1 185 ? 12.003 4.747 10.955 1.00 91.31 185 GLN A CA 1
ATOM 1463 C C . GLN A 1 185 ? 12.028 6.233 10.557 1.00 91.31 185 GLN A C 1
ATOM 1465 O O . GLN A 1 185 ? 12.131 7.100 11.417 1.00 91.31 185 GLN A O 1
ATOM 1470 N N . ILE A 1 186 ? 11.862 6.554 9.267 1.00 88.69 186 ILE A N 1
ATOM 1471 C CA . ILE A 1 186 ? 11.797 7.944 8.777 1.00 88.69 186 ILE A CA 1
ATOM 1472 C C . ILE A 1 186 ? 10.525 8.651 9.258 1.00 88.69 186 ILE A C 1
ATOM 1474 O O . ILE A 1 186 ? 10.540 9.862 9.467 1.00 88.69 186 ILE A O 1
ATOM 1478 N N . CYS A 1 187 ? 9.417 7.922 9.407 1.00 87.00 187 CYS A N 1
ATOM 1479 C CA . CYS A 1 187 ? 8.166 8.467 9.925 1.00 87.00 187 CYS A CA 1
ATOM 1480 C C . CYS A 1 187 ? 7.996 8.268 11.439 1.00 87.00 187 CYS A C 1
ATOM 1482 O O . CYS A 1 187 ? 6.885 8.444 11.939 1.00 87.00 187 CYS A O 1
ATOM 1484 N N . ASN A 1 188 ? 9.072 7.952 12.173 1.00 91.31 188 ASN A N 1
ATOM 1485 C CA . ASN A 1 188 ? 9.041 7.635 13.604 1.00 91.31 188 ASN A CA 1
ATOM 1486 C C . ASN A 1 188 ? 7.988 6.557 13.925 1.00 91.31 188 ASN A C 1
ATOM 1488 O O . ASN A 1 188 ? 7.145 6.741 14.798 1.00 91.31 188 ASN A O 1
ATOM 1492 N N . MET A 1 189 ? 7.982 5.471 13.150 1.00 91.88 189 MET A N 1
ATO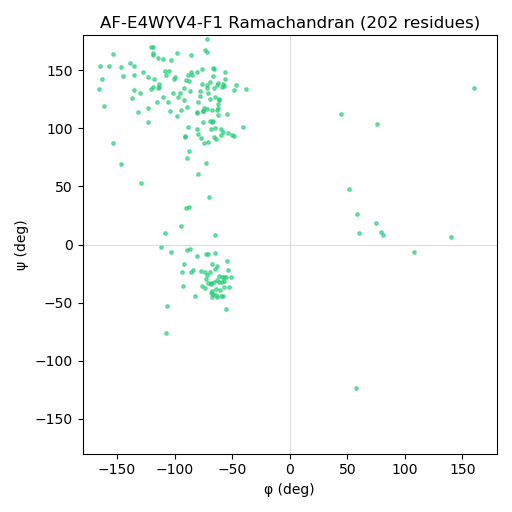M 1493 C CA . MET A 1 189 ? 7.084 4.327 13.303 1.00 91.88 189 MET A CA 1
ATOM 1494 C C . MET A 1 189 ? 7.869 3.032 13.168 1.00 91.88 189 MET A C 1
ATOM 1496 O O . MET A 1 189 ? 8.612 2.861 12.203 1.00 91.88 189 MET A O 1
ATOM 1500 N N . ASP A 1 190 ? 7.652 2.094 14.081 1.00 93.62 190 ASP A N 1
ATOM 1501 C CA . ASP A 1 190 ? 8.229 0.761 13.953 1.00 93.62 190 ASP A CA 1
ATOM 1502 C C . ASP A 1 190 ? 7.264 -0.159 13.199 1.00 93.62 190 ASP A C 1
ATOM 1504 O O . ASP A 1 190 ? 6.315 -0.704 13.756 1.00 93.62 190 ASP A O 1
ATOM 1508 N N . VAL A 1 191 ? 7.437 -0.262 11.883 1.00 94.94 191 VAL A N 1
ATOM 1509 C CA . VAL A 1 191 ? 6.479 -0.966 11.026 1.00 94.94 191 VAL A CA 1
ATOM 1510 C C . VAL A 1 191 ? 6.624 -2.479 11.175 1.00 94.94 191 VAL A C 1
ATOM 1512 O O . VAL A 1 191 ? 7.606 -3.074 10.750 1.00 94.94 191 VAL A O 1
ATOM 1515 N N . GLN A 1 192 ? 5.586 -3.131 11.694 1.00 94.31 192 GLN A N 1
ATOM 1516 C CA . GLN A 1 192 ? 5.602 -4.556 12.027 1.00 94.31 192 GLN A CA 1
ATOM 1517 C C . GLN A 1 192 ? 5.169 -5.417 10.831 1.00 94.31 192 GLN A C 1
ATOM 1519 O O . GLN A 1 192 ? 4.060 -5.958 10.791 1.00 94.31 192 GLN A O 1
ATOM 1524 N N . MET A 1 193 ? 6.053 -5.570 9.840 1.00 94.19 193 MET A N 1
ATOM 1525 C CA . MET A 1 193 ? 5.713 -6.242 8.577 1.00 94.19 193 MET A CA 1
ATOM 1526 C C . MET A 1 193 ? 5.397 -7.728 8.728 1.00 94.19 193 MET A C 1
ATOM 1528 O O . MET A 1 193 ? 4.501 -8.234 8.058 1.00 94.19 193 MET A O 1
ATOM 1532 N N . ASN A 1 194 ? 6.038 -8.411 9.676 1.00 93.25 194 ASN A N 1
ATOM 1533 C CA . ASN A 1 194 ? 5.729 -9.809 9.979 1.00 93.25 194 ASN A CA 1
ATOM 1534 C C . ASN A 1 194 ? 4.272 -9.994 10.430 1.00 93.25 194 ASN A C 1
ATOM 1536 O O . ASN A 1 194 ? 3.616 -10.944 10.005 1.00 93.25 194 ASN A O 1
ATOM 1540 N N . LYS A 1 195 ? 3.737 -9.063 11.235 1.00 93.88 195 LYS A N 1
ATOM 1541 C CA . LYS A 1 195 ? 2.324 -9.098 11.642 1.00 93.88 195 LYS A CA 1
ATOM 1542 C C . LYS A 1 195 ? 1.399 -8.840 10.459 1.00 93.88 195 LYS A C 1
ATOM 1544 O O . LYS A 1 195 ? 0.383 -9.511 10.332 1.00 93.88 195 LYS A O 1
ATOM 1549 N N . LEU A 1 196 ? 1.770 -7.910 9.575 1.00 93.62 196 LEU A N 1
ATOM 1550 C CA . LEU A 1 196 ? 1.006 -7.626 8.362 1.00 93.62 196 LEU A CA 1
ATOM 1551 C C . LEU A 1 196 ? 0.958 -8.841 7.431 1.00 93.62 196 LEU A C 1
ATOM 1553 O O . LEU A 1 196 ? -0.112 -9.195 6.955 1.00 93.62 196 LEU A O 1
ATOM 1557 N N . ILE A 1 197 ? 2.086 -9.517 7.205 1.00 93.06 197 ILE A N 1
ATOM 1558 C CA . ILE A 1 197 ? 2.145 -10.728 6.377 1.00 93.06 197 ILE A CA 1
ATOM 1559 C C . ILE A 1 197 ? 1.332 -11.862 7.017 1.00 93.06 197 ILE A C 1
ATOM 1561 O O . ILE A 1 197 ? 0.628 -12.574 6.305 1.00 93.06 197 ILE A O 1
ATOM 1565 N N . ALA A 1 198 ? 1.361 -12.006 8.345 1.00 92.00 198 ALA A N 1
ATOM 1566 C CA . ALA A 1 198 ? 0.612 -13.048 9.050 1.00 92.00 198 ALA A CA 1
ATOM 1567 C C . ALA A 1 198 ? -0.917 -12.926 8.900 1.00 92.00 198 ALA A C 1
ATOM 1569 O O . ALA A 1 198 ? -1.605 -13.941 8.894 1.00 92.00 198 ALA A O 1
ATOM 1570 N N . ILE A 1 199 ? -1.451 -11.708 8.745 1.00 93.00 199 ILE A N 1
ATOM 1571 C CA . ILE A 1 199 ? -2.891 -11.475 8.531 1.00 93.00 199 ILE A CA 1
ATOM 1572 C C . ILE A 1 199 ? -3.313 -11.542 7.054 1.00 93.00 199 ILE A C 1
ATOM 1574 O O . ILE A 1 199 ? -4.501 -11.397 6.745 1.00 93.00 199 ILE A O 1
ATOM 1578 N N . THR A 1 200 ? -2.363 -11.714 6.126 1.00 90.06 200 THR A N 1
ATOM 1579 C CA . THR A 1 200 ? -2.691 -11.883 4.704 1.00 90.06 200 THR A CA 1
ATOM 1580 C C . THR A 1 200 ? -3.322 -13.245 4.458 1.00 90.06 200 THR A C 1
ATOM 1582 O O . THR A 1 200 ? -2.823 -14.268 4.926 1.00 90.06 200 THR A O 1
ATOM 1585 N N . GLY A 1 201 ? -4.411 -13.268 3.685 1.00 77.75 201 GLY A N 1
ATOM 1586 C CA . GLY A 1 201 ? -4.944 -14.521 3.162 1.00 77.75 201 GLY A CA 1
ATOM 1587 C C . GLY A 1 201 ? -3.873 -15.248 2.347 1.00 77.75 201 GLY A C 1
ATOM 1588 O O . GLY A 1 201 ? -3.146 -14.633 1.562 1.00 77.75 201 GLY A O 1
ATOM 1589 N N . THR A 1 202 ? -3.747 -16.559 2.542 1.00 70.69 202 THR A N 1
ATOM 1590 C CA . THR A 1 202 ? -2.891 -17.393 1.696 1.00 70.69 202 THR A CA 1
ATOM 1591 C C . THR A 1 202 ? -3.636 -17.634 0.388 1.00 70.69 202 THR A C 1
ATOM 1593 O O . THR A 1 202 ? -4.464 -18.531 0.290 1.00 70.69 202 THR A O 1
ATOM 1596 N N . PHE A 1 203 ? -3.403 -16.773 -0.597 1.00 57.88 203 PHE A N 1
ATOM 1597 C CA . PHE A 1 203 ? -3.917 -16.985 -1.945 1.00 57.88 203 PHE A CA 1
ATOM 1598 C C . PHE A 1 203 ? -2.976 -17.981 -2.640 1.00 57.88 203 PHE A C 1
ATOM 1600 O O . PHE A 1 203 ? -1.784 -17.691 -2.774 1.00 57.88 203 PHE A O 1
ATOM 1607 N N . ILE A 1 204 ? -3.504 -19.176 -2.931 1.00 44.06 204 ILE A N 1
ATOM 1608 C CA . ILE A 1 204 ? -2.830 -20.291 -3.622 1.00 44.06 204 ILE A CA 1
ATOM 1609 C C . ILE A 1 204 ? -2.599 -19.919 -5.086 1.00 44.06 204 ILE A C 1
ATOM 1611 O O . ILE A 1 204 ? -3.525 -19.323 -5.682 1.00 44.06 204 ILE A O 1
#

pLDDT: mean 75.64, std 22.68, range [31.67, 97.12]

Organism: Oikopleura dioica (NCBI:txid34765)

Foldseek 3Di:
DDDDDDDDDDPPPDPPDDDDDPPDPDDADADPVRHRPDPDPDDPPQADDDPDPPDRDPVVVPPPPVVVVQLFFAFFDFEQEQFPFPLNVLCVVPTKGFHFWLDPDDPGRTHDALTWTWIDRPPDIFIWGFQEAQGDHDPPWDHDVGGYIFTADQQQATRHQAGRDAGTPCLPPPVSVVVSQVSCVSVVYRHDSVNVVVRYDPDD

Solvent-accessible surface area (backbone atoms only — not comparable to full-atom values): 12643 Å² total; per-residue (Å²): 132,91,84,90,86,79,91,80,87,80,79,80,76,77,78,87,71,81,83,83,82,77,79,79,83,78,85,71,67,56,43,104,83,74,43,63,75,60,99,61,97,68,65,97,70,77,73,65,76,51,98,51,94,87,54,75,70,60,73,78,75,57,58,68,69,69,69,70,73,60,53,50,50,41,64,72,35,71,46,40,67,36,29,70,22,82,65,42,65,46,41,78,80,30,75,25,26,34,61,40,34,63,64,93,85,54,101,56,61,50,34,45,69,68,33,49,29,37,32,34,49,69,95,45,79,40,43,28,40,28,65,31,33,50,48,74,68,57,87,99,54,87,61,37,92,53,30,29,29,38,49,33,40,80,72,21,41,55,56,33,79,40,38,78,59,86,69,62,75,64,66,73,35,70,71,50,42,53,52,39,33,57,40,20,56,73,70,74,22,60,44,40,57,71,61,46,58,69,33,43,63,87,79,129